Protein AF-L8HB24-F1 (afdb_monomer_lite)

Foldseek 3Di:
DDQDWDCQADDVPDPDGLWIKDKAKAFPNDGFDKDADPPPVFDKDWDFQQPAKFWAQQLAQVGDIDIGGSQVCQQQVLVRHVHSVVPPDPDRGNDDPVAHTIAIETEMETDDDADPPGKTWMFMKMATPQAAAPGFFKWKWKGFPVGIDIDTRHHGTDTDADRRNNDGHTDIHDDQLNVCVVVVHDSDDDDDPVRVRRFKMKMWMWGDDPDDHIHIYIYIYGD

Radius of gyration: 17.72 Å; chains: 1; bounding box: 49×45×48 Å

Secondary structure (DSSP, 8-state):
-----EESSPPTT-S--SSEEEEEEEETTEEPPPB-PPTT---EEEEEGGG-EEEE-TTSTTPPPEEEEHHHHHHTGGGGSSSGGGS-SS------TTT-SEEEEEEEE----PPTTS-EEEEEEEEETT-BTTB--EEEEEEETTEEEEEEE-SSEEEE-EEETTEEE-EEE--HHHHHHHTTS-SSSPPPHHHHHTS-EEEEEEE--SSS---EEEEEEE-

Structure (mmCIF, N/CA/C/O backbone):
data_AF-L8HB24-F1
#
_entry.id   AF-L8HB24-F1
#
loop_
_atom_site.group_PDB
_atom_site.id
_atom_site.type_symbol
_atom_site.label_atom_id
_atom_site.label_alt_id
_atom_site.label_comp_id
_atom_site.label_asym_id
_atom_site.label_entity_id
_atom_site.label_seq_id
_atom_site.pdbx_PDB_ins_code
_atom_site.Cartn_x
_atom_site.Cartn_y
_atom_site.Cartn_z
_atom_site.occupancy
_atom_site.B_iso_or_equiv
_atom_site.auth_seq_id
_atom_site.auth_comp_id
_atom_site.auth_asym_id
_atom_site.auth_atom_id
_atom_site.pdbx_PDB_model_num
ATOM 1 N N . MET A 1 1 ? 8.273 -22.374 13.820 1.00 41.59 1 MET A N 1
ATOM 2 C CA . MET A 1 1 ? 7.866 -21.065 13.275 1.00 41.59 1 MET A CA 1
ATOM 3 C C . MET A 1 1 ? 7.842 -21.235 11.766 1.00 41.59 1 MET A C 1
ATOM 5 O O . MET A 1 1 ? 8.871 -21.605 11.215 1.00 41.59 1 MET A O 1
ATOM 9 N N . SER A 1 2 ? 6.676 -21.149 11.130 1.00 57.81 2 SER A N 1
ATOM 10 C CA . SER A 1 2 ? 6.562 -21.234 9.670 1.00 57.81 2 SER A CA 1
ATOM 11 C C . SER A 1 2 ? 6.865 -19.862 9.079 1.00 57.81 2 SER A C 1
ATOM 13 O O . SER A 1 2 ? 6.258 -18.879 9.493 1.00 57.81 2 SER A O 1
ATOM 15 N N . VAL A 1 3 ? 7.817 -19.798 8.154 1.00 60.31 3 VAL A N 1
ATOM 16 C CA . VAL A 1 3 ? 8.087 -18.596 7.356 1.00 60.31 3 VAL A CA 1
ATOM 17 C C . VAL A 1 3 ? 6.968 -18.460 6.325 1.00 60.31 3 VAL A C 1
ATOM 19 O O . VAL A 1 3 ? 6.602 -19.459 5.705 1.00 60.31 3 VAL A O 1
ATOM 22 N N . SER A 1 4 ? 6.410 -17.263 6.159 1.00 69.88 4 SER A N 1
ATOM 23 C CA . SER A 1 4 ? 5.367 -16.969 5.170 1.00 69.88 4 SER A CA 1
ATOM 24 C C . SER A 1 4 ? 5.852 -15.881 4.227 1.00 69.88 4 SER A C 1
ATOM 26 O O . SER A 1 4 ? 6.115 -14.774 4.694 1.00 69.88 4 SER A O 1
ATOM 28 N N . TRP A 1 5 ? 5.916 -16.184 2.935 1.00 71.81 5 TRP A N 1
ATOM 29 C CA . TRP A 1 5 ? 6.454 -15.276 1.924 1.00 71.81 5 TRP A CA 1
ATOM 30 C C . TRP A 1 5 ? 5.452 -14.979 0.805 1.00 71.81 5 TRP A C 1
ATOM 32 O O . TRP A 1 5 ? 4.605 -15.794 0.452 1.00 71.81 5 TRP A O 1
ATOM 42 N N . GLU A 1 6 ? 5.572 -13.806 0.212 1.00 72.81 6 GLU A N 1
ATOM 43 C CA . GLU A 1 6 ? 4.913 -13.432 -1.031 1.00 72.81 6 GLU A CA 1
ATOM 44 C C . GLU A 1 6 ? 5.843 -13.761 -2.180 1.00 72.81 6 GLU A C 1
ATOM 46 O O . GLU A 1 6 ? 6.911 -13.158 -2.305 1.00 72.81 6 GLU A O 1
ATOM 51 N N . ASP A 1 7 ? 5.449 -14.728 -3.001 1.00 71.56 7 ASP A N 1
ATOM 52 C CA . ASP A 1 7 ? 6.184 -15.111 -4.197 1.00 71.56 7 ASP A CA 1
ATOM 53 C C . ASP A 1 7 ? 5.689 -14.313 -5.407 1.00 71.56 7 ASP A C 1
ATOM 55 O O . ASP A 1 7 ? 4.766 -14.719 -6.108 1.00 71.56 7 ASP A O 1
ATOM 59 N N . ASN A 1 8 ? 6.361 -13.194 -5.674 1.00 67.25 8 ASN A N 1
ATOM 60 C CA . ASN A 1 8 ? 6.035 -12.302 -6.787 1.00 67.25 8 ASN A CA 1
ATOM 61 C C . ASN A 1 8 ? 7.107 -12.327 -7.883 1.00 67.25 8 ASN A C 1
ATOM 63 O O . ASN A 1 8 ? 7.217 -11.400 -8.687 1.00 67.25 8 ASN A O 1
ATOM 67 N N . GLY A 1 9 ? 7.955 -13.360 -7.902 1.00 65.06 9 GLY A N 1
ATOM 68 C CA . GLY A 1 9 ? 9.055 -13.427 -8.861 1.00 65.06 9 GLY A CA 1
ATOM 69 C C . GLY A 1 9 ? 10.071 -14.538 -8.626 1.00 65.06 9 GLY A C 1
ATOM 70 O O . GLY A 1 9 ? 11.242 -14.339 -8.931 1.00 65.06 9 GLY A O 1
ATOM 71 N N . ARG A 1 10 ? 9.692 -15.683 -8.056 1.00 71.62 10 ARG A N 1
ATOM 72 C CA . ARG A 1 10 ? 10.593 -16.828 -7.848 1.00 71.62 10 ARG A CA 1
ATOM 73 C C . ARG A 1 10 ? 11.092 -17.427 -9.159 1.00 71.62 10 ARG A C 1
ATOM 75 O O . ARG A 1 10 ? 10.380 -17.517 -10.160 1.00 71.62 10 ARG A O 1
ATOM 82 N N . PHE A 1 11 ? 12.334 -17.906 -9.143 1.00 67.62 11 PHE A N 1
ATOM 83 C CA . PHE A 1 11 ? 12.856 -18.722 -10.234 1.00 67.62 11 PHE A CA 1
ATOM 84 C C . PHE A 1 11 ? 12.106 -20.057 -10.292 1.00 67.62 11 PHE A C 1
ATOM 86 O O . PHE A 1 11 ? 11.836 -20.674 -9.261 1.00 67.62 11 PHE A O 1
ATOM 93 N N . LYS A 1 12 ? 11.798 -20.541 -11.499 1.00 64.19 12 LYS A N 1
ATOM 94 C CA . LYS A 1 12 ? 11.047 -21.789 -11.703 1.00 64.19 12 LYS A CA 1
ATOM 95 C C . LYS A 1 12 ? 11.647 -22.951 -10.892 1.00 64.19 12 LYS A C 1
ATOM 97 O O . LYS A 1 12 ? 12.790 -23.333 -11.117 1.00 64.19 12 LYS A O 1
ATOM 102 N N . GLY A 1 13 ? 10.861 -23.515 -9.968 1.00 63.09 13 GLY A N 1
ATOM 103 C CA . GLY A 1 13 ? 11.263 -24.644 -9.115 1.00 63.09 13 GLY A CA 1
ATOM 104 C C . GLY A 1 13 ? 12.208 -24.304 -7.952 1.00 63.09 13 GLY A C 1
ATOM 105 O O . GLY A 1 13 ? 12.652 -25.212 -7.259 1.00 63.09 13 GLY A O 1
ATOM 106 N N . SER A 1 14 ? 12.523 -23.026 -7.728 1.00 60.19 14 SER A N 1
ATOM 107 C CA . SER A 1 14 ? 13.361 -22.551 -6.615 1.00 60.19 14 SER A CA 1
ATOM 108 C C . SER A 1 14 ? 12.507 -22.074 -5.442 1.00 60.19 14 SER A C 1
ATOM 110 O O . SER A 1 14 ? 11.300 -22.008 -5.579 1.00 60.19 14 SER A O 1
ATOM 112 N N . CYS A 1 15 ? 13.102 -21.713 -4.307 1.00 58.50 15 CYS A N 1
ATOM 113 C CA . CYS A 1 15 ? 12.505 -20.873 -3.258 1.00 58.50 15 CYS A CA 1
ATOM 114 C C . CYS A 1 15 ? 13.040 -19.428 -3.270 1.00 58.50 15 CYS A C 1
ATOM 116 O O . CYS A 1 15 ? 12.724 -18.636 -2.391 1.00 58.50 15 CYS A O 1
ATOM 118 N N . TRP A 1 16 ? 13.868 -19.093 -4.262 1.00 59.47 16 TRP A N 1
ATOM 119 C CA . TRP A 1 16 ? 14.548 -17.808 -4.392 1.00 59.47 16 TRP A CA 1
ATOM 120 C C . TRP A 1 16 ? 14.049 -17.034 -5.609 1.00 59.47 16 TRP A C 1
ATOM 122 O O . TRP A 1 16 ? 13.713 -17.634 -6.633 1.00 59.47 16 TRP A O 1
ATOM 132 N N . GLY A 1 17 ? 14.068 -15.704 -5.523 1.00 63.62 17 GLY A N 1
ATOM 133 C CA . GLY A 1 17 ? 13.712 -14.815 -6.624 1.00 63.62 17 GLY A CA 1
ATOM 134 C C . GLY A 1 17 ? 13.919 -13.331 -6.312 1.00 63.62 17 GLY A C 1
ATOM 135 O O . GLY A 1 17 ? 14.160 -12.978 -5.154 1.00 63.62 17 GLY A O 1
ATOM 136 N N . PRO A 1 18 ? 13.844 -12.464 -7.339 1.00 65.50 18 PRO A N 1
ATOM 137 C CA . PRO A 1 18 ? 13.929 -11.006 -7.223 1.00 65.50 18 PRO A CA 1
ATOM 138 C C . PRO A 1 18 ? 12.880 -10.339 -6.322 1.00 65.50 18 PRO A C 1
ATOM 140 O O . PRO A 1 18 ? 13.178 -9.324 -5.695 1.00 65.50 18 PRO A O 1
ATOM 143 N N . CYS A 1 19 ? 11.657 -10.870 -6.264 1.00 74.69 19 CYS A N 1
ATOM 144 C CA . CYS A 1 19 ? 10.544 -10.248 -5.546 1.00 74.69 19 CYS A CA 1
ATOM 145 C C . CYS A 1 19 ? 9.896 -11.252 -4.591 1.00 74.69 19 CYS A C 1
ATOM 147 O O . CYS A 1 19 ? 8.810 -11.760 -4.849 1.00 74.69 19 CYS A O 1
ATOM 149 N N . ILE A 1 20 ? 10.612 -11.567 -3.510 1.00 79.56 20 ILE A N 1
ATOM 150 C CA . ILE A 1 20 ? 10.094 -12.382 -2.410 1.00 79.56 20 ILE A CA 1
ATOM 151 C C . ILE A 1 20 ? 10.060 -11.522 -1.153 1.00 79.56 20 ILE A C 1
ATOM 153 O O . ILE A 1 20 ? 11.092 -10.947 -0.790 1.00 79.56 20 ILE A O 1
ATOM 157 N N . SER A 1 21 ? 8.894 -11.412 -0.514 1.00 82.19 21 SER A N 1
ATOM 158 C CA . SER A 1 21 ? 8.726 -10.580 0.683 1.00 82.19 21 SER A CA 1
ATOM 159 C C . SER A 1 21 ? 7.830 -11.221 1.738 1.00 82.19 21 SER A C 1
ATOM 161 O O . SER A 1 21 ? 6.756 -11.682 1.396 1.00 82.19 21 SER A O 1
ATOM 163 N N . ASP A 1 22 ? 8.185 -11.165 3.016 1.00 86.19 22 ASP A N 1
ATOM 164 C CA . ASP A 1 22 ? 7.247 -11.439 4.108 1.00 86.19 22 ASP A CA 1
ATOM 165 C C . ASP A 1 22 ? 6.470 -10.155 4.430 1.00 86.19 22 ASP A C 1
ATOM 167 O O . ASP A 1 22 ? 7.039 -9.060 4.421 1.00 86.19 22 ASP A O 1
ATOM 171 N N . MET A 1 23 ? 5.178 -10.265 4.738 1.00 86.75 23 MET A N 1
ATOM 172 C CA . MET A 1 23 ? 4.353 -9.124 5.136 1.00 86.75 23 MET A CA 1
ATOM 173 C C . MET A 1 23 ? 3.450 -9.483 6.311 1.00 86.75 23 MET A C 1
ATOM 175 O O . MET A 1 23 ? 2.897 -10.574 6.371 1.00 86.75 23 MET A O 1
ATOM 179 N N . THR A 1 24 ? 3.295 -8.560 7.258 1.00 87.69 24 THR A N 1
ATOM 180 C CA . THR A 1 24 ? 2.336 -8.690 8.362 1.00 87.69 24 THR A CA 1
ATOM 181 C C . THR A 1 24 ? 2.010 -7.325 8.971 1.00 87.69 24 THR A C 1
ATOM 183 O O . THR A 1 24 ? 2.651 -6.324 8.654 1.00 87.69 24 THR A O 1
ATOM 186 N N . LEU A 1 25 ? 1.027 -7.255 9.866 1.00 89.19 25 LEU A N 1
ATOM 187 C CA . LEU A 1 25 ? 0.836 -6.088 10.719 1.00 89.19 25 LEU A CA 1
ATOM 188 C C . LEU A 1 25 ? 1.821 -6.109 11.893 1.00 89.19 25 LEU A C 1
ATOM 190 O O . LEU A 1 25 ? 2.145 -7.153 12.455 1.00 89.19 25 LEU A O 1
ATOM 194 N N . ASN A 1 26 ? 2.279 -4.927 12.287 1.00 90.12 26 ASN A N 1
ATOM 195 C CA . ASN A 1 26 ? 3.131 -4.704 13.443 1.00 90.12 26 ASN A CA 1
ATOM 196 C C . ASN A 1 26 ? 2.437 -3.762 14.428 1.00 90.12 26 ASN A C 1
ATOM 198 O O . ASN A 1 26 ? 2.044 -2.654 14.056 1.00 90.12 26 ASN A O 1
ATOM 202 N N . VAL A 1 27 ? 2.328 -4.195 15.682 1.00 89.19 27 VAL A N 1
ATOM 203 C CA . VAL A 1 27 ? 1.776 -3.421 16.801 1.00 89.19 27 VAL A CA 1
ATOM 204 C C . VAL A 1 27 ? 2.811 -3.417 17.915 1.00 89.19 27 VAL A C 1
ATOM 206 O O . VAL A 1 27 ? 3.228 -4.483 18.356 1.00 89.19 27 VAL A O 1
ATOM 209 N N . LEU A 1 28 ? 3.237 -2.233 18.369 1.00 86.44 28 LEU A N 1
ATOM 210 C CA . LEU A 1 28 ? 4.237 -2.089 19.442 1.00 86.44 28 LEU A CA 1
ATOM 211 C C . LEU A 1 28 ? 5.503 -2.945 19.215 1.00 86.44 28 LEU A C 1
ATOM 213 O O . LEU A 1 28 ? 5.977 -3.605 20.128 1.00 86.44 28 LEU A O 1
ATOM 217 N N . ASP A 1 29 ? 6.011 -2.977 17.978 1.00 86.00 29 ASP A N 1
ATOM 218 C CA . ASP A 1 29 ? 7.175 -3.783 17.561 1.00 86.00 29 ASP A CA 1
ATOM 219 C C . ASP A 1 29 ? 6.953 -5.305 17.524 1.00 86.00 29 ASP A C 1
ATOM 221 O O . ASP A 1 29 ? 7.857 -6.049 17.149 1.00 86.00 29 ASP A O 1
ATOM 225 N N . HIS A 1 30 ? 5.729 -5.778 17.758 1.00 89.38 30 HIS A N 1
ATOM 226 C CA . HIS A 1 30 ? 5.358 -7.181 17.609 1.00 89.38 30 HIS A CA 1
ATOM 227 C C . HIS A 1 30 ? 4.667 -7.441 16.269 1.00 89.38 30 HIS A C 1
ATOM 229 O O . HIS A 1 30 ? 3.660 -6.813 15.940 1.00 89.38 30 HIS A O 1
ATOM 235 N N . ALA A 1 31 ? 5.206 -8.390 15.503 1.00 89.62 31 ALA A N 1
ATOM 236 C CA . ALA A 1 31 ? 4.559 -8.935 14.315 1.00 89.62 31 ALA A CA 1
ATOM 237 C C . ALA A 1 31 ? 3.324 -9.755 14.710 1.00 89.62 31 ALA A C 1
ATOM 239 O O . ALA A 1 31 ? 3.392 -10.607 15.599 1.00 89.62 31 ALA A O 1
ATOM 240 N N . LEU A 1 32 ? 2.205 -9.498 14.044 1.00 88.56 32 LEU A N 1
ATOM 241 C CA . LEU A 1 32 ? 0.969 -10.235 14.248 1.00 88.56 32 LEU A CA 1
ATOM 242 C C . LEU A 1 32 ? 0.929 -11.501 13.369 1.00 88.56 32 LEU A C 1
ATOM 244 O O . LEU A 1 32 ? 1.613 -11.576 12.343 1.00 88.56 32 LEU A O 1
ATOM 248 N N . PRO A 1 33 ? 0.167 -12.531 13.770 1.00 87.50 33 PRO A N 1
ATOM 249 C CA . PRO A 1 33 ? -0.008 -13.721 12.953 1.00 87.50 33 PRO A CA 1
ATOM 250 C C . PRO A 1 33 ? -0.867 -13.412 11.724 1.00 87.50 33 PRO A C 1
ATOM 252 O O . PRO A 1 33 ? -1.906 -12.760 11.822 1.00 87.50 33 PRO A O 1
ATOM 255 N N . LEU A 1 34 ? -0.440 -13.939 10.582 1.00 84.38 34 LEU A N 1
ATOM 256 C CA . LEU A 1 34 ? -1.123 -13.797 9.306 1.00 84.38 34 LEU A CA 1
ATOM 257 C C . LEU A 1 34 ? -1.996 -15.028 9.029 1.00 84.38 34 LEU A C 1
ATOM 259 O O . LEU A 1 34 ? -1.539 -16.166 9.153 1.00 84.38 34 LEU A O 1
ATOM 263 N N . VAL A 1 35 ? -3.241 -14.798 8.627 1.00 84.00 35 VAL A N 1
ATOM 264 C CA . VAL A 1 35 ? -4.161 -15.823 8.133 1.00 84.00 35 VAL A CA 1
ATOM 265 C C . VAL A 1 35 ? -4.110 -15.806 6.609 1.00 84.00 35 VAL A C 1
ATOM 267 O O . VAL A 1 35 ? -4.481 -14.818 5.975 1.00 84.00 35 VAL A O 1
ATOM 270 N N . ARG A 1 36 ? -3.612 -16.901 6.033 1.00 82.12 36 ARG A N 1
ATOM 271 C CA . ARG A 1 36 ? -3.424 -17.091 4.589 1.00 82.12 36 ARG A CA 1
ATOM 272 C C . ARG A 1 36 ? -3.355 -18.574 4.232 1.00 82.12 36 ARG A C 1
ATOM 274 O O . ARG A 1 36 ? -3.24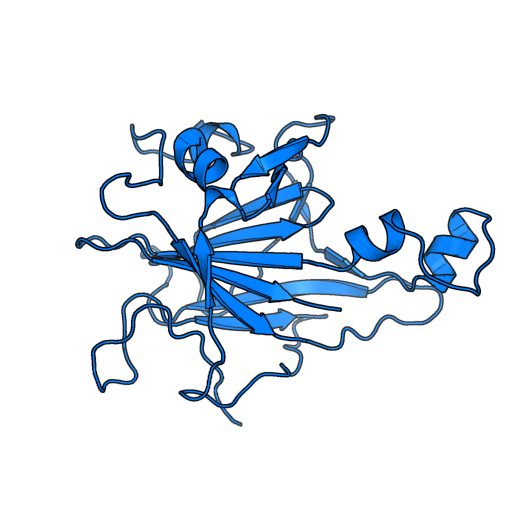8 -19.427 5.115 1.00 82.12 36 ARG A O 1
ATOM 281 N N . HIS A 1 37 ? -3.359 -18.859 2.934 1.00 82.31 37 HIS A N 1
ATOM 282 C CA . HIS A 1 37 ? -3.015 -20.180 2.419 1.00 82.31 37 HIS A CA 1
ATOM 283 C C . HIS A 1 37 ? -1.541 -20.532 2.700 1.00 82.31 37 HIS A C 1
ATOM 285 O O . HIS A 1 37 ? -0.709 -19.626 2.836 1.00 82.31 37 HIS A O 1
ATOM 291 N N . PRO A 1 38 ? -1.199 -21.832 2.809 1.00 83.31 38 PRO A N 1
ATOM 292 C CA . PRO A 1 38 ? 0.189 -22.271 2.893 1.00 83.31 38 PRO A CA 1
ATOM 293 C C . PRO A 1 38 ? 1.016 -21.792 1.695 1.00 83.31 38 PRO A C 1
ATOM 295 O O . PRO A 1 38 ? 0.507 -21.668 0.583 1.00 83.31 38 PRO A O 1
ATOM 298 N N . ASN A 1 39 ? 2.319 -21.589 1.910 1.00 77.69 39 ASN A N 1
ATOM 299 C CA . ASN A 1 39 ? 3.253 -21.282 0.825 1.00 77.69 39 ASN A CA 1
ATOM 300 C C . ASN A 1 39 ? 3.114 -22.309 -0.313 1.00 77.69 39 ASN A C 1
ATOM 302 O O . ASN A 1 39 ? 3.043 -23.509 -0.044 1.00 77.69 39 ASN A O 1
ATOM 306 N N . PHE A 1 40 ? 3.169 -21.839 -1.564 1.00 77.75 40 PHE A N 1
ATOM 307 C CA . PHE A 1 40 ? 2.967 -22.629 -2.795 1.00 77.75 40 PHE A CA 1
ATOM 308 C C . PHE A 1 40 ? 1.521 -23.057 -3.082 1.00 77.75 40 PHE A C 1
ATOM 310 O O . PHE A 1 40 ? 1.268 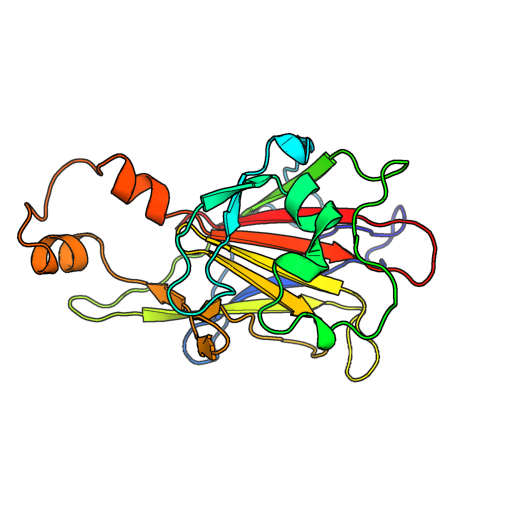-23.620 -4.147 1.00 77.75 40 PHE A O 1
ATOM 317 N N . GLU A 1 41 ? 0.584 -22.760 -2.185 1.00 82.44 41 GLU A N 1
ATOM 318 C CA . GLU A 1 41 ? -0.855 -22.993 -2.358 1.00 82.44 41 GLU A CA 1
ATOM 319 C C . GLU A 1 41 ? -1.636 -21.670 -2.378 1.00 82.44 41 GLU A C 1
ATOM 321 O O . GLU A 1 41 ? -2.850 -21.643 -2.176 1.00 82.44 41 GLU A O 1
ATOM 326 N N . ASP A 1 42 ? -0.930 -20.560 -2.604 1.00 74.50 42 ASP A N 1
ATOM 327 C CA . ASP A 1 42 ? -1.500 -19.222 -2.616 1.00 74.50 42 ASP A CA 1
ATOM 328 C C . ASP A 1 42 ? -2.554 -19.087 -3.717 1.00 74.50 42 ASP A C 1
ATOM 330 O O . ASP A 1 42 ? -2.286 -19.271 -4.909 1.00 74.50 42 ASP A O 1
ATOM 334 N N . LEU A 1 43 ? -3.773 -18.735 -3.305 1.00 81.94 43 LEU A N 1
ATOM 335 C CA . LEU A 1 43 ? -4.825 -18.357 -4.233 1.00 81.94 43 LEU A CA 1
ATOM 336 C C . LEU A 1 43 ? -4.536 -16.947 -4.729 1.00 81.94 43 LEU A C 1
ATOM 338 O O . LEU A 1 43 ? -4.632 -15.974 -3.979 1.00 81.94 43 LEU A O 1
ATOM 342 N N . THR A 1 44 ? -4.174 -16.866 -6.003 1.00 82.88 44 THR A N 1
ATOM 343 C CA . THR A 1 44 ? -3.895 -15.608 -6.680 1.00 82.88 44 THR A CA 1
ATOM 344 C C . THR A 1 44 ? -4.857 -15.384 -7.831 1.00 82.88 44 THR A C 1
ATOM 346 O O . THR A 1 44 ? -5.442 -16.324 -8.375 1.00 82.88 44 THR A O 1
ATOM 349 N N . TRP A 1 45 ? -5.036 -14.122 -8.200 1.00 84.88 45 TRP A N 1
ATOM 350 C CA . TRP A 1 45 ? -5.773 -13.754 -9.398 1.00 84.88 45 TRP A CA 1
ATOM 351 C C . TRP A 1 45 ? -5.140 -12.535 -10.066 1.00 84.88 45 TRP A C 1
ATOM 353 O O . TRP A 1 45 ? -4.639 -11.629 -9.400 1.00 84.88 45 TRP A O 1
ATOM 363 N N . ASP A 1 46 ? -5.168 -12.515 -11.395 1.00 87.88 46 ASP A N 1
ATOM 364 C CA . ASP A 1 46 ? -4.696 -11.387 -12.189 1.00 87.88 46 ASP A CA 1
ATOM 365 C C . ASP A 1 46 ? -5.796 -10.325 -12.296 1.00 87.88 46 ASP A C 1
ATOM 367 O O . ASP A 1 46 ? -6.909 -10.598 -12.758 1.00 87.88 46 ASP A O 1
ATOM 371 N N . VAL A 1 47 ? -5.488 -9.089 -11.905 1.00 88.19 47 VAL A N 1
ATOM 372 C CA . VAL A 1 47 ? -6.412 -7.955 -12.030 1.00 88.19 47 VAL A CA 1
ATOM 373 C C . VAL A 1 47 ? -5.842 -6.931 -12.998 1.00 88.19 47 VAL A C 1
ATOM 375 O O . VAL A 1 47 ? -4.729 -6.457 -12.773 1.00 88.19 47 VAL A O 1
ATOM 378 N N . PRO A 1 48 ? -6.588 -6.536 -14.049 1.00 93.50 48 PRO A N 1
ATOM 379 C CA . PRO A 1 48 ? -6.182 -5.430 -14.908 1.00 93.50 48 PRO A CA 1
ATOM 380 C C . PRO A 1 48 ? -5.896 -4.181 -14.070 1.00 93.50 48 PRO A C 1
ATOM 382 O O . PRO A 1 48 ? -6.723 -3.799 -13.238 1.00 93.50 48 PRO A O 1
ATOM 385 N N . MET A 1 49 ? -4.752 -3.530 -14.284 1.00 92.06 49 MET A N 1
ATOM 386 C CA . MET A 1 49 ? -4.328 -2.390 -13.457 1.00 92.06 49 MET A CA 1
ATOM 387 C C . MET A 1 49 ? -5.307 -1.208 -13.525 1.00 92.06 49 MET A C 1
ATOM 389 O O . MET A 1 49 ? -5.416 -0.438 -12.571 1.00 92.06 49 MET A O 1
ATOM 393 N N . GLU A 1 50 ? -6.068 -1.085 -14.616 1.00 95.44 50 GLU A N 1
ATOM 394 C CA . GLU A 1 50 ? -7.149 -0.106 -14.781 1.00 95.44 50 GLU A CA 1
ATOM 395 C C . GLU A 1 50 ? -8.342 -0.345 -13.842 1.00 95.44 50 GLU A C 1
ATOM 397 O O . GLU A 1 50 ? -9.169 0.545 -13.655 1.00 95.44 50 GLU A O 1
ATOM 402 N N . LYS A 1 51 ? -8.465 -1.542 -13.259 1.00 94.06 51 LYS A N 1
ATOM 403 C CA . LYS A 1 51 ? -9.565 -1.914 -12.355 1.00 94.06 51 LYS A CA 1
ATOM 404 C C . LYS A 1 51 ? -9.195 -1.827 -10.878 1.00 94.06 51 LYS A C 1
ATOM 406 O O . LYS A 1 51 ? -10.051 -2.097 -10.042 1.00 94.06 51 LYS A O 1
ATOM 411 N N . ILE A 1 52 ? -7.954 -1.469 -10.554 1.00 91.94 52 ILE A N 1
ATOM 412 C CA . ILE A 1 52 ? -7.472 -1.372 -9.175 1.00 91.94 52 ILE A CA 1
ATOM 413 C C . ILE A 1 52 ? -7.543 0.100 -8.749 1.00 91.94 52 ILE A C 1
ATOM 415 O O . ILE A 1 52 ? -6.730 0.894 -9.227 1.00 91.94 52 ILE A O 1
ATOM 419 N N . PRO A 1 53 ? -8.509 0.494 -7.900 1.00 92.75 53 PRO A N 1
ATOM 420 C CA . PRO A 1 53 ? -8.657 1.877 -7.473 1.00 92.75 53 PRO A CA 1
ATOM 421 C C . PRO A 1 53 ? -7.648 2.231 -6.376 1.00 92.75 53 PRO A C 1
ATOM 423 O O . PRO A 1 53 ? -7.466 1.482 -5.418 1.00 92.75 53 PRO A O 1
ATOM 426 N N . LEU A 1 54 ? -7.049 3.414 -6.478 1.00 93.94 54 LEU A N 1
ATOM 427 C CA . LEU A 1 54 ? -6.185 4.010 -5.463 1.00 93.94 54 LEU A CA 1
ATOM 428 C C . LEU A 1 54 ? -6.713 5.397 -5.099 1.00 93.94 54 LEU A C 1
ATOM 430 O O . LEU A 1 54 ? -7.039 6.193 -5.979 1.00 93.94 54 LEU A O 1
ATOM 434 N N . VAL A 1 55 ? -6.785 5.699 -3.802 1.00 93.94 55 VAL A N 1
ATOM 435 C CA . VAL A 1 55 ? -7.132 7.042 -3.320 1.00 93.94 55 VAL A CA 1
ATOM 436 C C . VAL A 1 55 ? -5.858 7.872 -3.214 1.00 93.94 55 VAL A C 1
ATOM 438 O O . VAL A 1 55 ? -4.894 7.452 -2.575 1.00 93.94 55 VAL A O 1
ATOM 441 N N . VAL A 1 56 ? -5.853 9.044 -3.835 1.00 96.06 56 VAL A N 1
ATOM 442 C CA . VAL A 1 56 ? -4.728 9.991 -3.890 1.00 96.06 56 VAL A CA 1
ATOM 443 C C . VAL A 1 56 ? -5.200 11.388 -3.476 1.00 96.06 56 VAL A C 1
ATOM 445 O O . VAL A 1 56 ? -6.373 11.573 -3.153 1.00 96.06 56 VAL A O 1
ATOM 448 N N . GLY A 1 57 ? -4.296 12.368 -3.451 1.00 95.75 57 GLY A N 1
ATOM 449 C CA . GLY A 1 57 ? -4.534 13.732 -2.969 1.00 95.75 57 GLY A CA 1
ATOM 450 C C . GLY A 1 57 ? -3.930 13.982 -1.584 1.00 95.75 57 GLY A C 1
ATOM 451 O O . GLY A 1 57 ? -3.731 15.132 -1.190 1.00 95.75 57 GLY A O 1
ATOM 452 N N . ASN A 1 58 ? -3.575 12.917 -0.853 1.00 95.25 58 ASN A N 1
ATOM 453 C CA . ASN A 1 58 ? -2.934 12.992 0.462 1.00 95.25 58 ASN A CA 1
ATOM 454 C C . ASN A 1 58 ? -1.454 13.416 0.398 1.00 95.25 58 ASN A C 1
ATOM 456 O O . ASN A 1 58 ? -0.855 13.708 1.434 1.00 95.25 58 ASN A O 1
ATOM 460 N N . GLU A 1 59 ? -0.857 13.473 -0.794 1.00 93.75 59 GLU A N 1
ATOM 461 C CA . GLU A 1 59 ? 0.481 14.015 -1.037 1.00 93.75 59 GLU A CA 1
ATOM 462 C C . GLU A 1 59 ? 0.555 15.545 -0.917 1.00 93.75 59 GLU A C 1
ATOM 464 O O . GLU A 1 59 ? 1.619 16.081 -0.588 1.00 93.75 59 GLU A O 1
ATOM 469 N N . ILE A 1 60 ? -0.577 16.237 -1.091 1.00 93.06 60 ILE A N 1
ATOM 470 C CA . ILE A 1 60 ? -0.710 17.689 -0.943 1.00 93.06 60 ILE A CA 1
ATOM 471 C C . ILE A 1 60 ? -1.336 18.005 0.419 1.00 93.06 60 ILE A C 1
ATOM 473 O O . ILE A 1 60 ? -2.337 17.418 0.832 1.00 93.06 60 ILE A O 1
ATOM 477 N N . LYS A 1 61 ? -0.774 18.979 1.140 1.00 92.19 61 LYS A N 1
ATOM 478 C CA . LYS A 1 61 ? -1.349 19.438 2.410 1.00 92.19 61 LYS A CA 1
ATOM 479 C C . LYS A 1 61 ? -2.706 20.100 2.175 1.00 92.19 61 LYS A C 1
ATOM 481 O O . LYS A 1 61 ? -2.783 21.119 1.498 1.00 92.19 61 LYS A O 1
ATOM 486 N N . GLY A 1 62 ? -3.758 19.527 2.761 1.00 90.50 62 GLY A N 1
ATOM 487 C CA . GLY A 1 62 ? -5.138 19.970 2.533 1.00 90.50 62 GLY A CA 1
ATOM 488 C C . GLY A 1 62 ? -5.682 19.616 1.144 1.00 90.50 62 GLY A C 1
ATOM 489 O O . GLY A 1 62 ? -6.682 20.197 0.729 1.00 90.50 62 GLY A O 1
ATOM 490 N N . GLY A 1 63 ? -5.026 18.699 0.423 1.00 91.12 63 GLY A N 1
ATOM 491 C CA . GLY A 1 63 ? -5.498 18.208 -0.866 1.00 91.12 63 GLY A CA 1
ATOM 492 C C . GLY A 1 63 ? -6.838 17.483 -0.743 1.00 91.12 63 GLY A C 1
ATOM 493 O O . GLY A 1 63 ? -7.105 16.790 0.240 1.00 91.12 63 GLY A O 1
ATOM 494 N N . GLN A 1 64 ? -7.693 17.654 -1.750 1.00 94.69 64 GLN A N 1
ATOM 495 C CA . GLN A 1 64 ? -8.932 16.894 -1.854 1.00 94.69 64 GLN A CA 1
ATOM 496 C C . GLN A 1 64 ? -8.611 15.460 -2.278 1.00 94.69 64 GLN A C 1
ATOM 498 O O . GLN A 1 64 ? -7.855 15.259 -3.226 1.00 94.69 64 GLN A O 1
ATOM 503 N N . LEU A 1 65 ? -9.205 14.476 -1.600 1.00 95.19 65 LEU A N 1
ATOM 504 C CA . LEU A 1 65 ? -9.051 13.075 -1.978 1.00 95.19 65 LEU A CA 1
ATOM 505 C C . LEU A 1 65 ? -9.876 12.748 -3.226 1.00 95.19 65 LEU A C 1
ATOM 507 O O . LEU A 1 65 ? -11.042 13.134 -3.330 1.00 95.19 65 LEU A O 1
ATOM 511 N N . TYR A 1 66 ? -9.274 12.006 -4.147 1.00 95.62 66 TYR A N 1
ATOM 512 C CA . TYR A 1 66 ? -9.925 11.480 -5.346 1.00 95.62 66 TYR A CA 1
ATOM 513 C C . TYR A 1 66 ? -9.343 10.112 -5.707 1.00 95.62 66 TYR A C 1
ATOM 515 O O . TYR A 1 66 ? -8.333 9.684 -5.149 1.00 95.62 66 TYR A O 1
ATOM 523 N N . THR A 1 67 ? -10.009 9.394 -6.608 1.00 95.94 67 THR A N 1
ATOM 524 C CA . THR A 1 67 ? -9.626 8.031 -6.993 1.00 95.94 67 THR A CA 1
ATOM 525 C C . THR A 1 67 ? -9.010 8.015 -8.384 1.00 95.94 67 THR A C 1
ATOM 527 O O . THR A 1 67 ? -9.573 8.588 -9.313 1.00 95.94 67 THR A O 1
ATOM 530 N N . VAL A 1 68 ? -7.888 7.312 -8.518 1.00 97.44 68 VAL A N 1
ATOM 531 C CA . VAL A 1 68 ? -7.219 6.993 -9.787 1.00 97.44 68 VAL A CA 1
ATOM 532 C C . VAL A 1 68 ? -7.020 5.482 -9.895 1.00 97.44 68 VAL A C 1
ATOM 534 O O . VAL A 1 68 ? -7.243 4.749 -8.932 1.00 97.44 68 VAL A O 1
ATOM 537 N N . THR A 1 69 ? -6.616 4.990 -11.062 1.00 96.50 69 THR A N 1
ATOM 538 C CA . THR A 1 69 ? -6.282 3.567 -11.240 1.00 96.50 69 THR A CA 1
ATOM 539 C C . THR A 1 69 ? -4.823 3.294 -10.869 1.00 96.50 69 THR A C 1
ATOM 541 O O . THR A 1 69 ? -3.998 4.209 -10.909 1.00 96.50 69 THR A O 1
ATOM 544 N N . LEU A 1 70 ? -4.462 2.040 -10.560 1.00 95.00 70 LEU A N 1
ATOM 545 C CA . LEU A 1 70 ? -3.056 1.659 -10.361 1.00 95.00 70 LEU A CA 1
ATOM 546 C C . LEU A 1 70 ? -2.210 1.995 -11.593 1.00 95.00 70 LEU A C 1
ATOM 548 O O . LEU A 1 70 ? -1.095 2.489 -11.452 1.00 95.00 70 LEU A O 1
ATOM 552 N N . LYS A 1 71 ? -2.752 1.789 -12.797 1.00 95.06 71 LYS A N 1
ATOM 553 C CA . LYS A 1 71 ? -2.074 2.177 -14.037 1.00 95.06 71 LYS A CA 1
ATOM 554 C C . LYS A 1 71 ? -1.760 3.670 -14.068 1.00 95.06 71 LYS A C 1
ATOM 556 O O . LYS A 1 71 ? -0.602 4.031 -14.235 1.00 95.06 71 LYS A O 1
ATOM 561 N N . GLU A 1 72 ? -2.762 4.524 -13.860 1.00 97.06 72 GLU A N 1
ATOM 562 C CA . GLU A 1 72 ? -2.577 5.981 -13.877 1.00 97.06 72 GLU A CA 1
ATOM 563 C C . GLU A 1 72 ? -1.588 6.437 -12.798 1.00 97.06 72 GLU A C 1
ATOM 565 O O . GLU A 1 72 ? -0.726 7.283 -13.055 1.00 97.06 72 GLU A O 1
ATOM 570 N N . TYR A 1 73 ? -1.669 5.820 -11.615 1.00 96.06 73 TYR A N 1
ATOM 571 C CA . TYR A 1 73 ? -0.736 6.054 -10.522 1.00 96.06 73 TYR A CA 1
ATOM 572 C C . TYR A 1 73 ? 0.708 5.741 -10.921 1.00 96.06 73 TYR A C 1
ATOM 574 O O . TYR A 1 73 ? 1.604 6.535 -10.649 1.00 96.06 73 TYR A O 1
ATOM 582 N N . LEU A 1 74 ? 0.950 4.611 -11.588 1.00 94.69 74 LEU A N 1
ATOM 583 C CA . LEU A 1 74 ? 2.285 4.215 -12.039 1.00 94.69 74 LEU A CA 1
ATOM 584 C C . LEU A 1 74 ? 2.767 5.045 -13.239 1.00 94.69 74 LEU A C 1
ATOM 586 O O . LEU A 1 74 ? 3.940 5.419 -13.279 1.00 94.69 74 LEU A O 1
ATOM 590 N N . GLU A 1 75 ? 1.887 5.372 -14.189 1.00 95.12 75 GLU A N 1
ATOM 591 C CA . GLU A 1 75 ? 2.187 6.224 -15.351 1.00 95.12 75 GLU A CA 1
ATOM 592 C C . GLU A 1 75 ? 2.617 7.634 -14.933 1.00 95.12 75 GLU A C 1
ATOM 594 O O . GLU A 1 75 ? 3.527 8.218 -15.527 1.00 95.12 75 GLU A O 1
ATOM 599 N N . ASN A 1 76 ? 2.004 8.157 -13.870 1.00 95.19 76 ASN A N 1
ATOM 600 C CA . ASN A 1 76 ? 2.220 9.516 -13.385 1.00 95.19 76 ASN A CA 1
ATOM 601 C C . ASN A 1 76 ? 2.829 9.554 -11.978 1.00 95.19 76 ASN A C 1
ATOM 603 O O . ASN A 1 76 ? 2.661 10.537 -11.257 1.00 95.19 76 ASN A O 1
ATOM 607 N N . PHE A 1 77 ? 3.570 8.512 -11.590 1.00 94.06 77 PHE A N 1
ATOM 608 C CA . PHE A 1 77 ? 4.036 8.284 -10.216 1.00 94.06 77 PHE A CA 1
ATOM 609 C C . PHE A 1 77 ? 4.669 9.510 -9.551 1.00 94.06 77 PHE A C 1
ATOM 611 O O . PHE A 1 77 ? 4.408 9.794 -8.383 1.00 94.06 77 PHE A O 1
ATOM 618 N N . ARG A 1 78 ? 5.462 10.289 -10.302 1.00 93.69 78 ARG A N 1
ATOM 619 C CA . ARG A 1 78 ? 6.107 11.505 -9.784 1.00 93.69 78 ARG A CA 1
ATOM 620 C C . ARG A 1 78 ? 5.108 12.543 -9.250 1.00 93.69 78 ARG A C 1
ATOM 622 O O . ARG A 1 78 ? 5.464 13.263 -8.319 1.00 93.69 78 ARG A O 1
ATOM 629 N N . LEU A 1 79 ? 3.909 12.639 -9.828 1.00 93.81 79 LEU A N 1
ATOM 630 C CA . LEU A 1 79 ? 2.874 13.589 -9.408 1.00 93.81 79 LEU A CA 1
ATOM 631 C C . LEU A 1 79 ? 2.307 13.252 -8.025 1.00 93.81 79 LEU A C 1
ATOM 633 O O . LEU A 1 79 ? 1.922 14.158 -7.297 1.00 93.81 79 LEU A O 1
ATOM 637 N N . TYR A 1 80 ? 2.313 11.972 -7.651 1.00 94.62 80 TYR A N 1
ATOM 638 C CA . TYR A 1 80 ? 1.748 11.489 -6.389 1.00 94.62 80 TYR A CA 1
ATOM 639 C C . TYR A 1 80 ? 2.775 11.407 -5.248 1.00 94.62 80 TYR A C 1
ATOM 641 O O . TYR A 1 80 ? 2.480 10.905 -4.162 1.00 94.62 80 TYR A O 1
ATOM 649 N N . LEU A 1 81 ? 4.001 11.891 -5.472 1.00 92.69 81 LEU A N 1
ATOM 650 C CA . LEU A 1 81 ? 5.005 12.030 -4.423 1.00 92.69 81 LEU A CA 1
ATOM 651 C C . LEU A 1 81 ? 4.805 13.351 -3.686 1.00 92.69 81 LEU A C 1
ATOM 653 O O . LEU A 1 81 ? 4.765 14.407 -4.310 1.00 92.69 81 LEU A O 1
ATOM 657 N N . HIS A 1 82 ? 4.831 13.316 -2.351 1.00 92.81 82 HIS A N 1
ATOM 658 C CA . HIS A 1 82 ? 4.832 14.546 -1.549 1.00 92.81 82 HIS A CA 1
ATOM 659 C C . HIS A 1 82 ? 5.991 15.488 -1.929 1.00 92.81 82 HIS A C 1
ATOM 661 O O . HIS A 1 82 ? 5.841 16.706 -1.959 1.00 92.81 82 HIS A O 1
ATOM 667 N N . ASN A 1 83 ? 7.153 14.912 -2.253 1.00 92.12 83 ASN A N 1
ATOM 668 C CA . ASN A 1 83 ? 8.287 15.636 -2.811 1.00 92.12 83 ASN A CA 1
ATOM 669 C C . ASN A 1 83 ? 8.685 15.017 -4.164 1.00 92.12 83 ASN A C 1
ATOM 671 O O . ASN A 1 83 ? 9.453 14.048 -4.178 1.00 92.12 83 ASN A O 1
ATOM 675 N N . PRO A 1 84 ? 8.240 15.575 -5.305 1.00 91.06 84 PRO A N 1
ATOM 676 C CA . PRO A 1 84 ? 8.577 15.063 -6.637 1.00 91.06 84 PRO A CA 1
ATOM 677 C C . PRO A 1 84 ? 10.083 15.008 -6.941 1.00 91.06 84 PRO A C 1
ATOM 679 O O . PRO A 1 84 ? 10.521 14.178 -7.743 1.00 91.06 84 PRO A O 1
ATOM 682 N N . GLN A 1 85 ? 10.881 15.868 -6.293 1.00 90.25 85 GLN A N 1
ATOM 683 C CA . GLN A 1 85 ? 12.342 15.927 -6.451 1.00 90.25 85 GLN A CA 1
ATOM 684 C C . GLN A 1 85 ? 13.072 14.825 -5.669 1.00 90.25 85 GLN A C 1
ATOM 686 O O . GLN A 1 85 ? 14.257 14.588 -5.895 1.00 90.25 85 GLN A O 1
ATOM 691 N N . SER A 1 86 ? 12.381 14.119 -4.764 1.00 88.44 86 SER A N 1
ATOM 692 C CA . SER A 1 86 ? 12.956 12.964 -4.059 1.00 88.44 86 SER A CA 1
ATOM 693 C C . SER A 1 86 ? 13.283 11.807 -5.011 1.00 88.44 86 SER A C 1
ATOM 695 O O . SER A 1 86 ? 14.243 11.066 -4.787 1.00 88.44 86 SER A O 1
ATOM 697 N N . TRP A 1 87 ? 12.551 11.691 -6.123 1.00 89.25 87 TRP A N 1
ATOM 698 C CA . TRP A 1 87 ? 12.895 10.779 -7.202 1.00 89.25 87 TRP A CA 1
ATOM 699 C C . TRP A 1 87 ? 13.951 11.420 -8.108 1.00 89.25 87 TRP A C 1
ATOM 701 O O . TRP A 1 87 ? 13.637 12.269 -8.937 1.00 89.25 87 TRP A O 1
ATOM 711 N N . LYS A 1 88 ? 15.210 10.990 -7.970 1.00 85.06 88 LYS A N 1
ATOM 712 C CA . LYS A 1 88 ? 16.368 11.588 -8.665 1.00 85.06 88 LYS A CA 1
ATOM 713 C C . LYS A 1 88 ? 16.439 11.331 -10.181 1.00 85.06 88 LYS A C 1
ATOM 715 O O . LYS A 1 88 ? 17.202 12.001 -10.867 1.00 85.06 88 LYS A O 1
ATOM 720 N N . GLY A 1 89 ? 15.723 10.335 -10.708 1.00 83.94 89 GLY A N 1
ATOM 721 C CA . GLY A 1 89 ? 15.790 9.970 -12.132 1.00 83.94 89 GLY A CA 1
ATOM 722 C C . GLY A 1 89 ? 15.069 10.972 -13.038 1.00 83.94 89 GLY A C 1
ATOM 723 O O . GLY A 1 89 ? 14.225 11.719 -12.575 1.00 83.94 89 GLY A O 1
ATOM 724 N N . SER A 1 90 ? 15.325 10.985 -14.345 1.00 82.50 90 SER A N 1
ATOM 725 C CA . SER A 1 90 ? 14.570 11.847 -15.279 1.00 82.50 90 SER A CA 1
ATOM 726 C C . SER A 1 90 ? 13.205 11.271 -15.675 1.00 82.50 90 SER A C 1
ATOM 728 O O . SER A 1 90 ? 12.341 12.006 -16.147 1.00 82.50 90 SER A O 1
ATOM 730 N N . LYS A 1 91 ? 12.982 9.970 -15.451 1.00 84.94 91 LYS A N 1
ATOM 731 C CA . LYS A 1 91 ? 11.711 9.292 -15.739 1.00 84.94 91 LYS A CA 1
ATOM 732 C C . LYS A 1 91 ? 10.572 9.853 -14.890 1.00 84.94 91 LYS A C 1
ATOM 734 O O . LYS A 1 91 ? 10.787 10.230 -13.743 1.00 84.94 91 LYS A O 1
ATOM 739 N N . THR A 1 92 ? 9.377 9.886 -15.467 1.00 84.38 92 THR A N 1
ATOM 740 C CA . THR A 1 92 ? 8.130 10.315 -14.809 1.00 84.38 92 THR A CA 1
ATOM 741 C C . THR A 1 92 ? 7.188 9.152 -14.502 1.00 84.38 92 THR A C 1
ATOM 743 O O . THR A 1 92 ? 6.326 9.298 -13.641 1.00 84.38 92 THR A O 1
ATOM 746 N N . SER A 1 93 ? 7.398 8.011 -15.167 1.00 89.62 93 SER A N 1
ATOM 747 C CA . SER A 1 93 ? 6.560 6.813 -15.115 1.00 89.62 93 SER A CA 1
ATOM 748 C C . SER A 1 93 ? 7.332 5.607 -14.570 1.00 89.62 93 SER A C 1
ATOM 750 O O . SER A 1 93 ? 8.505 5.405 -14.913 1.00 89.62 93 SER A O 1
ATOM 752 N N . LEU A 1 94 ? 6.656 4.815 -13.737 1.00 90.38 94 LEU A N 1
ATOM 753 C CA . LEU A 1 94 ? 7.030 3.448 -13.361 1.00 90.38 94 LEU A CA 1
ATOM 754 C C . LEU A 1 94 ? 6.308 2.388 -14.210 1.00 90.38 94 LEU A C 1
ATOM 756 O O . LEU A 1 94 ? 6.692 1.224 -14.164 1.00 90.38 94 LEU A O 1
ATOM 760 N N . TYR A 1 95 ? 5.297 2.786 -14.983 1.00 90.25 95 TYR A N 1
ATOM 761 C CA . TYR A 1 95 ? 4.528 1.907 -15.855 1.00 90.25 95 TYR A CA 1
ATOM 762 C C . TYR A 1 95 ? 5.265 1.631 -17.170 1.00 90.25 95 TYR A C 1
ATOM 764 O O . TYR A 1 95 ? 5.706 2.554 -17.868 1.00 90.25 95 TYR A O 1
ATOM 772 N N . ALA A 1 96 ? 5.364 0.355 -17.532 1.00 89.00 96 ALA A N 1
ATOM 773 C CA . ALA A 1 96 ? 5.934 -0.104 -18.792 1.00 89.00 96 ALA A CA 1
ATOM 774 C C . ALA A 1 96 ? 4.840 -0.682 -19.704 1.00 89.00 96 ALA A C 1
ATOM 776 O O . ALA A 1 96 ? 4.559 -1.871 -19.638 1.00 89.00 96 ALA A O 1
ATOM 777 N N . ALA A 1 97 ? 4.278 0.128 -20.608 1.00 87.19 97 ALA A N 1
ATOM 778 C CA . ALA A 1 97 ? 3.124 -0.241 -21.446 1.00 87.19 97 ALA A CA 1
ATOM 779 C C . ALA A 1 97 ? 3.259 -1.557 -22.241 1.00 87.19 97 ALA A C 1
ATOM 781 O O . ALA A 1 97 ? 2.265 -2.228 -22.489 1.00 87.19 97 ALA A O 1
ATOM 782 N N . GLU A 1 98 ? 4.479 -1.946 -22.614 1.00 87.12 98 GLU A N 1
ATOM 783 C CA . GLU A 1 98 ? 4.757 -3.192 -23.348 1.00 87.12 98 GLU A CA 1
ATOM 784 C C . GLU A 1 98 ? 4.717 -4.457 -22.467 1.00 87.12 98 GLU A C 1
ATOM 786 O O . GLU A 1 98 ? 4.863 -5.570 -22.969 1.00 87.12 98 GLU A O 1
ATOM 791 N N . ARG A 1 99 ? 4.638 -4.305 -21.139 1.00 82.56 99 ARG A N 1
ATOM 792 C CA . ARG A 1 99 ? 4.843 -5.395 -20.164 1.00 82.56 99 ARG A CA 1
ATOM 793 C C . ARG A 1 99 ? 3.822 -5.387 -19.035 1.00 82.56 99 ARG A C 1
ATOM 795 O O . ARG A 1 99 ? 3.404 -6.449 -18.585 1.00 82.56 99 ARG A O 1
ATOM 802 N N . ASP A 1 100 ? 3.425 -4.201 -18.604 1.00 87.38 100 ASP A N 1
ATOM 803 C CA . ASP A 1 100 ? 2.503 -3.990 -17.504 1.00 87.38 100 ASP A CA 1
ATOM 804 C C . ASP A 1 100 ? 1.073 -3.986 -18.049 1.00 87.38 100 ASP A C 1
ATOM 806 O O . ASP A 1 100 ? 0.742 -3.247 -18.973 1.00 87.38 100 ASP A O 1
ATOM 810 N N . SER A 1 101 ? 0.222 -4.842 -17.489 1.00 88.94 101 SER A N 1
ATOM 811 C CA . SER A 1 101 ? -1.205 -4.905 -17.843 1.00 88.94 101 SER A CA 1
ATOM 812 C C . SER A 1 101 ? -2.057 -5.357 -16.664 1.00 88.94 101 SER A C 1
ATOM 814 O O . SER A 1 101 ? -3.105 -4.778 -16.387 1.00 88.94 101 SER A O 1
ATOM 816 N N . HIS A 1 102 ? -1.580 -6.363 -15.935 1.00 89.50 102 HIS A N 1
ATOM 817 C CA . HIS A 1 102 ? -2.245 -6.929 -14.772 1.00 89.50 102 HIS A CA 1
ATOM 818 C C . HIS A 1 102 ? -1.329 -6.849 -13.555 1.00 89.50 102 HIS A C 1
ATOM 820 O O . HIS A 1 102 ? -0.105 -6.916 -13.684 1.00 89.50 102 HIS A O 1
ATOM 826 N N . ALA A 1 103 ? -1.933 -6.712 -12.381 1.00 86.44 103 ALA A N 1
ATOM 827 C CA . ALA A 1 103 ? -1.273 -6.989 -11.120 1.00 86.44 103 ALA A CA 1
ATOM 828 C C . ALA A 1 103 ? -1.713 -8.364 -10.618 1.00 86.44 103 ALA A C 1
ATOM 830 O O . ALA A 1 103 ? -2.900 -8.697 -10.683 1.00 86.44 103 ALA A O 1
ATOM 831 N N . LEU A 1 104 ? -0.762 -9.130 -10.093 1.00 84.69 104 LEU A N 1
ATOM 832 C CA . LEU A 1 104 ? -1.069 -10.359 -9.376 1.0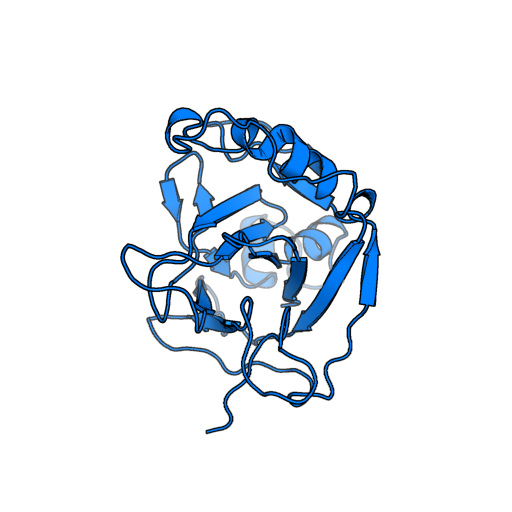0 84.69 104 LEU A CA 1
ATOM 833 C C . LEU A 1 104 ? -1.606 -9.978 -7.994 1.00 84.69 104 LEU A C 1
ATOM 835 O O . LEU A 1 104 ? -1.046 -9.109 -7.327 1.00 84.69 104 LEU A O 1
ATOM 839 N N . MET A 1 105 ? -2.705 -10.577 -7.560 1.00 82.56 105 MET A N 1
ATOM 840 C CA . MET A 1 105 ? -3.310 -10.255 -6.270 1.00 82.56 105 MET A CA 1
ATOM 841 C C . MET A 1 105 ? -3.495 -11.496 -5.417 1.00 82.56 105 MET A C 1
ATOM 843 O O . MET A 1 105 ? -3.805 -12.562 -5.941 1.00 82.56 105 MET A O 1
ATOM 847 N N . SER A 1 106 ? -3.316 -11.334 -4.108 1.00 82.31 106 SER A N 1
ATOM 848 C CA . SER A 1 106 ? -3.595 -12.341 -3.084 1.00 82.31 106 SER A CA 1
ATOM 849 C C . SER A 1 106 ? -4.344 -11.684 -1.917 1.00 82.31 106 SER A C 1
ATOM 851 O O . SER A 1 106 ? -4.169 -10.497 -1.620 1.00 82.31 106 SER A O 1
ATOM 853 N N . SER A 1 107 ? -5.230 -12.439 -1.269 1.00 80.31 107 SER A N 1
ATOM 854 C CA . SER A 1 107 ? -5.957 -11.985 -0.078 1.00 80.31 107 SER A CA 1
ATOM 855 C C . SER A 1 107 ? -5.275 -12.495 1.181 1.00 80.31 107 SER A C 1
ATOM 857 O O . SER A 1 107 ? -4.985 -13.692 1.283 1.00 80.31 107 SER A O 1
ATOM 859 N N . GLN A 1 108 ? -5.083 -11.613 2.157 1.00 80.38 108 GLN A N 1
ATOM 860 C CA . GLN A 1 108 ? -4.527 -11.969 3.456 1.00 80.38 108 GLN A CA 1
ATOM 861 C C . GLN A 1 108 ? -5.289 -11.257 4.563 1.00 80.38 108 GLN A C 1
ATOM 863 O O . GLN A 1 108 ? -5.863 -10.189 4.360 1.00 80.38 108 GLN A O 1
ATOM 868 N N . ALA A 1 109 ? -5.307 -11.859 5.746 1.00 81.38 109 ALA A N 1
ATOM 869 C CA . ALA A 1 109 ? -5.983 -11.267 6.888 1.00 81.38 109 ALA A CA 1
ATOM 870 C C . ALA A 1 109 ? -5.099 -11.312 8.127 1.00 81.38 109 ALA A C 1
ATOM 872 O O . ALA A 1 109 ? -4.345 -12.257 8.362 1.00 81.38 109 ALA A O 1
ATOM 873 N N . CYS A 1 110 ? -5.223 -10.280 8.950 1.00 83.31 110 CYS A N 1
ATOM 874 C CA . CYS A 1 110 ? -4.545 -10.191 10.226 1.00 83.31 110 CYS A CA 1
ATOM 875 C C . CYS A 1 110 ? -5.499 -9.572 11.243 1.00 83.31 110 CYS A C 1
ATOM 877 O O . CYS A 1 110 ? -6.040 -8.492 11.020 1.00 83.31 110 CYS A O 1
ATOM 879 N N . PHE A 1 111 ? -5.677 -10.224 12.389 1.00 83.56 111 PHE A N 1
ATOM 880 C CA . PHE A 1 111 ? -6.556 -9.707 13.432 1.00 83.56 111 PHE A CA 1
ATOM 881 C C . PHE A 1 111 ? -5.845 -8.624 14.237 1.00 83.56 111 PHE A C 1
ATOM 883 O O . PHE A 1 111 ? -4.945 -8.920 15.024 1.00 83.56 111 PHE A O 1
ATOM 890 N N . LEU A 1 112 ? -6.259 -7.369 14.055 1.00 85.94 112 LEU A N 1
ATOM 891 C CA . LEU A 1 112 ? -5.757 -6.239 14.830 1.00 85.94 112 LEU A CA 1
ATOM 892 C C . LEU A 1 112 ? -6.506 -6.139 16.174 1.00 85.94 112 LEU A C 1
ATOM 894 O O . LEU A 1 112 ? -7.699 -5.821 16.189 1.00 85.94 112 LEU A O 1
ATOM 898 N N . PRO A 1 113 ? -5.847 -6.362 17.326 1.00 85.75 113 PRO A N 1
ATOM 899 C CA . PRO A 1 113 ? -6.490 -6.180 18.619 1.00 85.75 113 PRO A CA 1
ATOM 900 C C . PRO A 1 113 ? -6.651 -4.686 18.929 1.00 85.75 113 PRO A C 1
ATOM 902 O O . PRO A 1 113 ? -5.701 -4.014 19.323 1.00 85.75 113 PRO A O 1
ATOM 905 N N . VAL A 1 114 ? -7.872 -4.168 18.792 1.00 86.88 114 VAL A N 1
ATOM 906 C CA . VAL A 1 114 ? -8.210 -2.791 19.188 1.00 86.88 114 VAL A CA 1
ATOM 907 C C . VAL A 1 114 ? -8.815 -2.801 20.595 1.00 86.88 114 VAL A C 1
ATOM 909 O O . VAL A 1 114 ? -9.844 -3.456 20.791 1.00 86.88 114 VAL A O 1
ATOM 912 N N . PRO A 1 115 ? -8.236 -2.135 21.611 1.00 86.94 115 PRO A N 1
ATOM 913 C CA . PRO A 1 115 ? -8.837 -2.091 22.945 1.00 86.94 115 PRO A CA 1
ATOM 914 C C . PRO A 1 115 ? -10.184 -1.348 22.938 1.00 86.94 115 PRO A C 1
ATOM 916 O O . PRO A 1 115 ? -10.541 -0.676 21.978 1.00 86.94 115 PRO A O 1
ATOM 919 N N . LYS A 1 116 ? -11.005 -1.530 23.976 1.00 88.88 116 LYS A N 1
ATOM 920 C CA . LYS A 1 116 ? -12.293 -0.825 24.076 1.00 88.88 116 LYS A CA 1
ATOM 921 C C . LYS A 1 116 ? -12.058 0.609 24.549 1.00 88.88 116 LYS A C 1
ATOM 923 O O . LYS A 1 116 ? -11.445 0.789 25.599 1.00 88.88 116 LYS A O 1
ATOM 928 N N . GLY A 1 117 ? -12.601 1.595 23.836 1.00 87.88 117 GLY A N 1
ATOM 929 C CA . GLY A 1 117 ? -12.476 3.006 24.203 1.00 87.88 117 GLY A CA 1
ATOM 930 C C . GLY A 1 117 ? -11.084 3.594 23.965 1.00 87.88 117 GLY A C 1
ATOM 931 O O . GLY A 1 117 ? -10.782 4.647 24.520 1.00 87.88 117 GLY A O 1
ATOM 932 N N . SER A 1 118 ? -10.235 2.922 23.182 1.00 88.94 118 SER A N 1
ATOM 933 C CA . SER A 1 118 ? -8.951 3.458 22.737 1.00 88.94 118 SER A CA 1
ATOM 934 C C . SER A 1 118 ? -8.614 2.969 21.334 1.00 88.94 118 SER A C 1
ATOM 936 O O . SER A 1 118 ? -9.102 1.931 20.887 1.00 88.94 118 SER A O 1
ATOM 938 N N . ASP A 1 119 ? -7.699 3.675 20.687 1.00 88.44 119 ASP A N 1
ATOM 939 C CA . ASP A 1 119 ? -7.200 3.299 19.372 1.00 88.44 119 ASP A CA 1
ATOM 940 C C . ASP A 1 119 ? -6.055 2.279 19.463 1.00 88.44 119 ASP A C 1
ATOM 942 O O . ASP A 1 119 ? -5.366 2.169 20.484 1.00 88.44 119 ASP A O 1
ATOM 946 N N . ALA A 1 120 ? -5.827 1.553 18.370 1.00 88.00 120 ALA A N 1
ATOM 947 C CA . ALA A 1 120 ? -4.637 0.739 18.156 1.00 88.00 120 ALA A CA 1
ATOM 948 C C . ALA A 1 120 ? -3.757 1.365 17.073 1.00 88.00 120 ALA A C 1
ATOM 950 O O . ALA A 1 120 ? -4.155 1.471 15.914 1.00 88.00 120 ALA A O 1
ATOM 951 N N . THR A 1 121 ? -2.531 1.728 17.435 1.00 91.88 121 THR A N 1
ATOM 952 C CA . THR A 1 121 ? -1.525 2.179 16.469 1.00 91.88 121 THR A CA 1
ATOM 953 C C . THR A 1 121 ? -0.814 0.976 15.862 1.00 91.88 121 THR A C 1
ATOM 955 O O . THR A 1 121 ? -0.282 0.136 16.591 1.00 91.88 121 THR A O 1
ATOM 958 N N . PHE A 1 122 ? -0.761 0.908 14.534 1.00 91.50 122 PHE A N 1
ATOM 959 C CA . PHE A 1 122 ? -0.132 -0.200 13.820 1.00 91.50 122 PHE A CA 1
ATOM 960 C C . PHE A 1 122 ? 0.578 0.249 12.538 1.00 91.50 122 PHE A C 1
ATOM 962 O O . PHE A 1 122 ? 0.412 1.369 12.050 1.00 91.50 122 PHE A O 1
ATOM 969 N N . ASN A 1 123 ? 1.391 -0.645 11.982 1.00 91.81 123 ASN A N 1
ATOM 970 C CA . ASN A 1 123 ? 2.027 -0.489 10.678 1.00 91.81 123 ASN A CA 1
ATOM 971 C C . ASN A 1 123 ? 1.946 -1.794 9.893 1.00 91.81 123 ASN A C 1
ATOM 973 O O . ASN A 1 123 ? 1.904 -2.866 10.485 1.00 91.81 123 ASN A O 1
ATOM 977 N N . VAL A 1 124 ? 2.000 -1.712 8.566 1.00 89.81 124 VAL A N 1
ATOM 978 C CA . VAL A 1 124 ? 2.372 -2.877 7.758 1.00 89.81 124 VAL A CA 1
ATOM 979 C C . VAL A 1 124 ? 3.886 -3.031 7.874 1.00 89.81 124 VAL A C 1
ATOM 981 O O . VAL A 1 124 ? 4.623 -2.079 7.638 1.00 89.81 124 VAL A O 1
ATOM 984 N N . SER A 1 125 ? 4.358 -4.200 8.278 1.00 90.12 125 SER A N 1
ATOM 985 C CA . SER A 1 125 ? 5.767 -4.573 8.260 1.00 90.12 125 SER A CA 1
ATOM 986 C C . SER A 1 125 ? 6.021 -5.436 7.036 1.00 90.12 125 SER A C 1
ATOM 988 O O . SER A 1 125 ? 5.264 -6.368 6.770 1.00 90.12 125 SER A O 1
ATOM 990 N N . ILE A 1 126 ? 7.066 -5.097 6.289 1.00 88.44 126 ILE A N 1
ATOM 991 C CA . ILE A 1 126 ? 7.510 -5.844 5.121 1.00 88.44 126 ILE A CA 1
ATOM 992 C C . ILE A 1 126 ? 8.971 -6.238 5.297 1.00 88.44 126 ILE A C 1
ATOM 994 O O . ILE A 1 126 ? 9.791 -5.423 5.724 1.00 88.44 126 ILE A O 1
ATOM 998 N N . PHE A 1 127 ? 9.288 -7.478 4.942 1.00 87.94 127 PHE A N 1
ATOM 999 C CA . PHE A 1 127 ? 10.650 -7.967 4.828 1.00 87.94 127 PHE A CA 1
ATOM 1000 C C . PHE A 1 127 ? 10.908 -8.478 3.428 1.0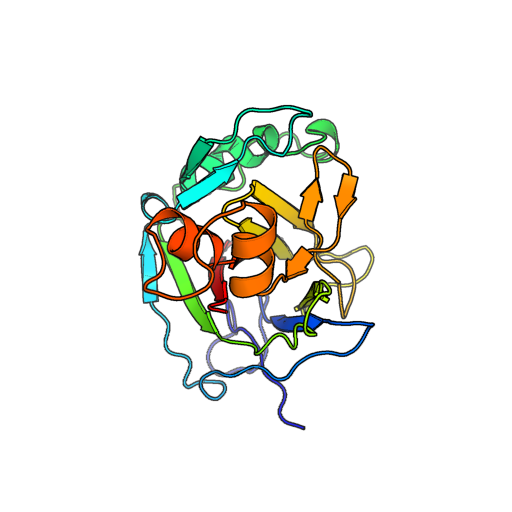0 87.94 127 PHE A C 1
ATOM 1002 O O . PHE A 1 127 ? 10.337 -9.486 3.050 1.00 87.94 127 PHE A O 1
ATOM 1009 N N . ASN A 1 128 ? 11.754 -7.809 2.647 1.00 86.00 128 ASN A N 1
ATOM 1010 C CA . ASN A 1 128 ? 12.107 -8.284 1.310 1.00 86.00 128 ASN A CA 1
ATOM 1011 C C . ASN A 1 128 ? 13.490 -8.943 1.323 1.00 86.00 128 ASN A C 1
ATOM 1013 O O . ASN A 1 128 ? 14.468 -8.327 1.738 1.00 86.00 128 ASN A O 1
ATOM 1017 N N . TYR A 1 129 ? 13.586 -10.168 0.803 1.00 84.25 129 TYR A N 1
ATOM 1018 C CA . TYR A 1 129 ? 14.818 -10.969 0.855 1.00 84.25 129 TYR A CA 1
ATOM 1019 C C . TYR A 1 129 ? 15.960 -10.429 -0.022 1.00 84.25 129 TYR A C 1
ATOM 1021 O O . TYR A 1 129 ? 17.088 -10.901 0.102 1.00 84.25 129 TYR A O 1
ATOM 1029 N N . GLN A 1 130 ? 15.683 -9.469 -0.911 1.00 83.50 130 GLN A N 1
ATOM 1030 C CA . GLN A 1 130 ? 16.663 -8.852 -1.812 1.00 83.50 130 GLN A CA 1
ATOM 1031 C C . GLN A 1 130 ? 16.917 -7.370 -1.505 1.00 83.50 130 GLN A C 1
ATOM 1033 O O . GLN A 1 130 ? 17.793 -6.769 -2.122 1.00 83.50 130 GLN A O 1
ATOM 1038 N N . SER A 1 131 ? 16.178 -6.773 -0.567 1.00 82.31 131 SER A N 1
ATOM 1039 C CA . SER A 1 131 ? 16.367 -5.381 -0.164 1.00 82.31 131 SER A CA 1
ATOM 1040 C C . SER A 1 131 ? 17.255 -5.292 1.068 1.00 82.31 131 SER A C 1
ATOM 1042 O O . SER A 1 131 ? 16.967 -5.877 2.109 1.00 82.31 131 SER A O 1
ATOM 1044 N N . TYR A 1 132 ? 18.310 -4.493 0.969 1.00 82.75 132 TYR A N 1
ATOM 1045 C CA . TYR A 1 132 ? 19.175 -4.148 2.092 1.00 82.75 132 TYR A CA 1
ATOM 1046 C C . TYR A 1 132 ? 19.712 -2.726 1.929 1.00 82.75 132 TYR A C 1
ATOM 1048 O O . TYR A 1 132 ? 19.540 -2.086 0.887 1.00 82.75 132 TYR A O 1
ATOM 1056 N N . SER A 1 133 ? 20.336 -2.203 2.986 1.00 85.00 133 SER A N 1
ATOM 1057 C CA . SER A 1 133 ? 20.719 -0.794 3.046 1.00 85.00 133 SER A CA 1
ATOM 1058 C C . SER A 1 133 ? 21.636 -0.421 1.875 1.00 85.00 133 SER A C 1
ATOM 1060 O O . SER A 1 133 ? 22.624 -1.101 1.598 1.00 85.00 133 SER A O 1
ATOM 1062 N N . GLY A 1 134 ? 21.276 0.644 1.151 1.00 82.38 134 GLY A N 1
ATOM 1063 C CA . GLY A 1 134 ? 21.966 1.090 -0.067 1.00 82.38 134 GLY A CA 1
ATOM 1064 C C . GLY A 1 134 ? 21.601 0.329 -1.351 1.00 82.38 134 GLY A C 1
ATOM 1065 O O . GLY A 1 134 ? 21.913 0.812 -2.439 1.00 82.38 134 GLY A O 1
ATOM 1066 N N . HIS A 1 135 ? 20.893 -0.798 -1.249 1.00 83.25 135 HIS A N 1
ATOM 1067 C CA . HIS A 1 135 ? 20.528 -1.673 -2.365 1.00 83.25 135 HIS A CA 1
ATOM 1068 C C . HIS A 1 135 ? 19.053 -2.110 -2.278 1.00 83.25 135 HIS A C 1
ATOM 1070 O O . HIS A 1 135 ? 18.750 -3.264 -1.971 1.00 83.25 135 HIS A O 1
ATOM 1076 N N . PRO A 1 136 ? 18.105 -1.191 -2.527 1.00 82.25 136 PRO A N 1
ATOM 1077 C CA . PRO A 1 136 ? 16.692 -1.543 -2.562 1.00 82.25 136 PRO A CA 1
ATOM 1078 C C . PRO A 1 136 ? 16.329 -2.364 -3.801 1.00 82.25 136 PRO A C 1
ATOM 1080 O O . PRO A 1 136 ? 16.716 -2.009 -4.914 1.00 82.25 136 PRO A O 1
ATOM 1083 N N . ALA A 1 137 ? 15.501 -3.392 -3.619 1.00 79.12 137 ALA A N 1
ATOM 1084 C CA . ALA A 1 137 ? 14.958 -4.199 -4.713 1.00 79.12 137 ALA A CA 1
ATOM 1085 C C . ALA A 1 137 ? 13.476 -3.906 -5.013 1.00 79.12 137 ALA A C 1
ATOM 1087 O O . ALA A 1 137 ? 12.991 -4.192 -6.110 1.00 79.12 137 ALA A O 1
ATOM 1088 N N . VAL A 1 138 ? 12.735 -3.357 -4.046 1.00 83.00 138 VAL A N 1
ATOM 1089 C CA . VAL A 1 138 ? 11.273 -3.218 -4.128 1.00 83.00 138 VAL A CA 1
ATOM 1090 C C . VAL A 1 138 ? 10.816 -1.838 -3.661 1.00 83.00 138 VAL A C 1
ATOM 1092 O O . VAL A 1 138 ? 11.305 -1.297 -2.667 1.00 83.00 138 VAL A O 1
ATOM 1095 N N . LEU A 1 139 ? 9.835 -1.290 -4.376 1.00 88.31 139 LEU A N 1
ATOM 1096 C CA . LEU A 1 139 ? 9.007 -0.174 -3.931 1.00 88.31 139 LEU A CA 1
ATOM 1097 C C . LEU A 1 139 ? 7.682 -0.740 -3.402 1.00 88.31 139 LEU A C 1
ATOM 1099 O O . LEU A 1 139 ? 7.018 -1.518 -4.082 1.00 88.31 139 LEU A O 1
ATOM 1103 N N . ALA A 1 140 ? 7.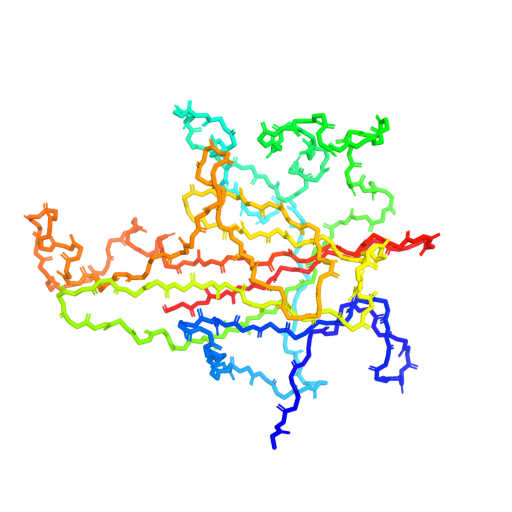300 -0.350 -2.190 1.00 90.25 140 ALA A N 1
ATOM 1104 C CA . ALA A 1 140 ? 6.025 -0.700 -1.580 1.00 90.25 140 ALA A CA 1
ATOM 1105 C C . ALA A 1 140 ? 5.074 0.503 -1.615 1.00 90.25 140 ALA A C 1
ATOM 1107 O O . ALA A 1 140 ? 5.422 1.596 -1.173 1.00 90.25 140 ALA A O 1
ATOM 1108 N N . ILE A 1 141 ? 3.868 0.289 -2.120 1.00 92.44 141 ILE A N 1
ATOM 1109 C CA . ILE A 1 141 ? 2.753 1.224 -2.201 1.00 92.44 141 ILE A CA 1
ATOM 1110 C C . ILE A 1 141 ? 1.679 0.730 -1.226 1.00 92.44 141 ILE A C 1
ATOM 1112 O O . ILE A 1 141 ? 1.161 -0.366 -1.376 1.00 92.44 141 ILE A O 1
ATOM 1116 N N . VAL A 1 142 ? 1.320 1.523 -0.225 1.00 91.19 142 VAL A N 1
ATOM 1117 C CA . VAL A 1 142 ? 0.210 1.234 0.692 1.00 91.19 142 VAL A CA 1
ATOM 1118 C C . VAL A 1 142 ? -0.933 2.180 0.367 1.00 91.19 142 VAL A C 1
ATOM 1120 O O . VAL A 1 142 ? -0.764 3.395 0.459 1.00 91.19 142 VAL A O 1
ATOM 1123 N N . ALA A 1 143 ? -2.083 1.632 -0.000 1.00 91.25 143 ALA A N 1
ATOM 1124 C CA . ALA A 1 143 ? -3.285 2.362 -0.362 1.00 91.25 143 ALA A CA 1
ATOM 1125 C C . ALA A 1 143 ? -4.431 2.048 0.603 1.00 91.25 143 ALA A C 1
ATOM 1127 O O . ALA A 1 143 ? -4.659 0.911 1.009 1.00 91.25 143 ALA A O 1
ATOM 1128 N N . THR A 1 144 ? -5.158 3.085 0.988 1.00 89.81 144 THR A N 1
ATOM 1129 C CA . THR A 1 144 ? -6.295 3.023 1.912 1.00 89.81 144 THR A CA 1
ATOM 1130 C C . THR A 1 144 ? -7.395 3.939 1.395 1.00 89.81 144 THR A C 1
ATOM 1132 O O . THR A 1 144 ? -7.161 4.741 0.489 1.00 89.81 144 THR A O 1
ATOM 1135 N N . SER A 1 145 ? -8.569 3.918 2.021 1.00 87.12 145 SER A N 1
ATOM 1136 C CA . SER A 1 145 ? -9.623 4.891 1.712 1.00 87.12 145 SER A CA 1
ATOM 1137 C C . SER A 1 145 ? -9.229 6.349 2.016 1.00 87.12 145 SER A C 1
ATOM 1139 O O . SER A 1 145 ? -9.919 7.264 1.582 1.00 87.12 145 SER A O 1
ATOM 1141 N N . GLN A 1 146 ? -8.160 6.575 2.791 1.00 89.62 146 GLN A N 1
ATOM 1142 C CA . GLN A 1 146 ? -7.696 7.902 3.216 1.00 89.62 146 GLN A CA 1
ATOM 1143 C C . GLN A 1 146 ? -6.528 8.431 2.374 1.00 89.62 146 GLN A C 1
ATOM 1145 O O . GLN A 1 146 ? -6.088 9.562 2.577 1.00 89.62 146 GLN A O 1
ATOM 1150 N N . GLY A 1 147 ? -6.000 7.626 1.451 1.00 92.69 147 GLY A N 1
ATOM 1151 C CA . GLY A 1 147 ? -4.857 8.004 0.631 1.00 92.69 147 GLY A CA 1
ATOM 1152 C C . GLY A 1 147 ? -3.885 6.862 0.364 1.00 92.69 147 GLY A C 1
ATOM 1153 O O . GLY A 1 147 ? -4.049 5.741 0.861 1.00 92.69 147 GLY A O 1
ATOM 1154 N N . THR A 1 148 ? -2.835 7.189 -0.386 1.00 93.81 148 THR A N 1
ATOM 1155 C CA . THR A 1 148 ? -1.802 6.259 -0.851 1.00 93.81 148 THR A CA 1
ATOM 1156 C C . THR A 1 148 ? -0.406 6.753 -0.472 1.00 93.81 148 THR A C 1
ATOM 1158 O O . THR A 1 148 ? -0.129 7.951 -0.422 1.00 93.81 148 THR A O 1
ATOM 1161 N N . SER A 1 149 ? 0.491 5.823 -0.154 1.00 92.81 149 SER A N 1
ATOM 1162 C CA . SER A 1 149 ? 1.866 6.099 0.279 1.00 92.81 149 SER A CA 1
ATOM 1163 C C . SER A 1 149 ? 2.827 5.166 -0.435 1.00 92.81 149 SER A C 1
ATOM 1165 O O . SER A 1 149 ? 2.561 3.975 -0.484 1.00 92.81 149 SER A O 1
ATOM 1167 N N . ALA A 1 150 ? 3.959 5.667 -0.924 1.00 92.38 150 ALA A N 1
ATOM 1168 C CA . ALA A 1 150 ? 4.980 4.848 -1.572 1.00 92.38 150 ALA A CA 1
ATOM 1169 C C . ALA A 1 150 ? 6.323 4.963 -0.839 1.00 92.38 150 ALA A C 1
ATOM 1171 O O . ALA A 1 150 ? 6.760 6.062 -0.496 1.00 92.38 150 ALA A O 1
ATOM 1172 N N . GLN A 1 151 ? 6.968 3.829 -0.573 1.00 91.19 151 GLN A N 1
ATOM 1173 C CA . GLN A 1 151 ? 8.204 3.717 0.201 1.00 91.19 151 GLN A CA 1
ATOM 1174 C C . GLN A 1 151 ? 9.135 2.702 -0.445 1.00 91.19 151 GLN A C 1
ATOM 1176 O O . GLN A 1 151 ? 8.748 1.572 -0.733 1.00 91.19 151 GLN A O 1
ATOM 1181 N N . VAL A 1 152 ? 10.386 3.096 -0.651 1.00 90.25 152 VAL A N 1
ATOM 1182 C CA . VAL A 1 152 ? 11.430 2.167 -1.082 1.00 90.25 152 VAL A CA 1
ATOM 1183 C C . VAL A 1 152 ? 11.778 1.260 0.101 1.00 90.25 152 VAL A C 1
ATOM 1185 O O . VAL A 1 152 ? 11.995 1.759 1.205 1.00 90.25 152 VAL A O 1
ATOM 1188 N N . VAL A 1 153 ? 11.814 -0.055 -0.116 1.00 87.94 153 VAL A N 1
ATOM 1189 C CA . VAL A 1 153 ? 12.198 -1.034 0.910 1.00 87.94 153 VAL A CA 1
ATOM 1190 C C . VAL A 1 153 ? 13.718 -1.156 0.916 1.00 87.94 153 VAL A C 1
ATOM 1192 O O . VAL A 1 153 ? 14.296 -1.593 -0.079 1.00 87.94 153 VAL A O 1
ATOM 1195 N N . GLN A 1 154 ? 14.354 -0.739 2.009 1.00 86.44 154 GLN A N 1
ATOM 1196 C CA . GLN A 1 154 ? 15.817 -0.707 2.169 1.00 86.44 154 GLN A CA 1
ATOM 1197 C C . GLN A 1 154 ? 16.305 -1.446 3.410 1.00 86.44 154 GLN A C 1
ATOM 1199 O O . GLN A 1 154 ? 17.478 -1.792 3.481 1.00 86.44 154 GLN A O 1
ATOM 1204 N N . ASP A 1 155 ? 15.427 -1.698 4.371 1.00 78.56 155 ASP A N 1
ATOM 1205 C CA . ASP A 1 155 ? 15.774 -2.435 5.576 1.00 78.56 155 ASP A CA 1
ATOM 1206 C C . ASP A 1 155 ? 15.183 -3.838 5.524 1.00 78.56 155 ASP A C 1
ATOM 1208 O O . ASP A 1 155 ? 14.198 -4.071 4.824 1.00 78.56 155 ASP A O 1
ATOM 1212 N N . GLY A 1 156 ? 15.780 -4.748 6.302 1.00 73.88 156 GLY A N 1
ATOM 1213 C CA . GLY A 1 156 ? 15.280 -6.106 6.482 1.00 73.88 156 GLY A CA 1
ATOM 1214 C C . GLY A 1 156 ? 13.806 -6.083 6.872 1.00 73.88 156 GLY A C 1
ATOM 1215 O O . GLY A 1 156 ? 12.972 -6.321 6.024 1.00 73.88 156 GLY A O 1
ATOM 1216 N N . SER A 1 157 ? 13.456 -5.777 8.128 1.00 80.50 157 SER A N 1
ATOM 1217 C CA . SER A 1 157 ? 12.050 -5.642 8.559 1.00 80.50 157 SER A CA 1
ATOM 1218 C C . SER A 1 157 ? 11.650 -4.166 8.606 1.00 80.50 157 SER A C 1
ATOM 1220 O O . SER A 1 157 ? 11.816 -3.483 9.619 1.00 80.50 157 SER A O 1
ATOM 1222 N N . GLN A 1 158 ? 11.157 -3.650 7.482 1.00 90.38 158 GLN A N 1
ATOM 1223 C CA . GLN A 1 158 ? 10.774 -2.251 7.346 1.00 90.38 158 GLN A CA 1
ATOM 1224 C C . GLN A 1 158 ? 9.305 -2.051 7.719 1.00 90.38 158 GLN A C 1
ATOM 1226 O O . GLN A 1 158 ? 8.410 -2.711 7.192 1.00 90.38 158 GLN A O 1
ATOM 1231 N N . LYS A 1 159 ? 9.029 -1.078 8.592 1.00 92.62 159 LYS A N 1
ATOM 1232 C CA . LYS A 1 159 ? 7.665 -0.579 8.795 1.00 92.62 159 LYS A CA 1
ATOM 1233 C C . LYS A 1 159 ? 7.300 0.368 7.659 1.00 92.62 159 LYS A C 1
ATOM 1235 O O . LYS A 1 159 ? 8.018 1.332 7.397 1.00 92.62 159 LYS A O 1
ATOM 1240 N N . LEU A 1 160 ? 6.169 0.109 7.022 1.00 92.69 160 LEU A N 1
ATOM 1241 C CA . LEU A 1 160 ? 5.541 0.995 6.060 1.00 92.69 160 LEU A CA 1
ATOM 1242 C C . LEU A 1 160 ? 4.632 1.974 6.799 1.00 92.69 160 LEU A C 1
ATOM 1244 O O . LEU A 1 160 ? 3.842 1.603 7.672 1.00 92.69 160 LEU A O 1
ATOM 1248 N N . TYR A 1 161 ? 4.760 3.240 6.436 1.00 93.25 161 TYR A N 1
ATOM 1249 C CA . TYR A 1 161 ? 4.025 4.349 7.026 1.00 93.25 161 TYR A CA 1
ATOM 1250 C C . TYR A 1 161 ? 3.026 4.960 6.055 1.00 93.25 161 TYR A C 1
ATOM 1252 O O . TYR A 1 161 ? 3.192 4.886 4.837 1.00 93.25 161 TYR A O 1
ATOM 1260 N N . PHE A 1 162 ? 2.010 5.594 6.622 1.00 93.25 162 PHE A N 1
ATOM 1261 C CA . PHE A 1 162 ? 1.070 6.422 5.899 1.00 93.25 162 PHE A CA 1
ATOM 1262 C C . PHE A 1 162 ? 1.651 7.824 5.676 1.00 93.25 162 PHE A C 1
ATOM 1264 O O . PHE A 1 162 ? 2.275 8.408 6.566 1.00 93.25 162 PHE A O 1
ATOM 1271 N N . ASN A 1 163 ? 1.427 8.365 4.484 1.00 93.00 163 ASN A N 1
ATOM 1272 C CA . ASN A 1 163 ? 1.749 9.728 4.103 1.00 93.00 163 ASN A CA 1
ATOM 1273 C C . ASN A 1 163 ? 0.613 10.661 4.538 1.00 93.00 163 ASN A C 1
ATOM 1275 O O . ASN A 1 163 ? -0.396 10.807 3.842 1.00 93.00 163 ASN A O 1
ATOM 1279 N N . LYS A 1 164 ? 0.803 11.314 5.683 1.00 91.00 164 LYS A N 1
ATOM 1280 C CA . LYS A 1 164 ? -0.101 12.333 6.211 1.00 91.00 164 LYS A CA 1
ATOM 1281 C C . LYS A 1 164 ? 0.369 13.710 5.742 1.00 91.00 164 LYS A C 1
ATOM 1283 O O . LYS A 1 164 ? 1.012 14.440 6.491 1.00 91.00 164 LYS A O 1
ATOM 1288 N N . SER A 1 165 ? 0.080 14.054 4.485 1.00 87.62 165 SER A N 1
ATOM 1289 C CA . SER A 1 165 ? 0.442 15.358 3.902 1.00 87.62 165 SER A CA 1
ATOM 1290 C C . SER A 1 165 ? 1.939 15.687 3.985 1.00 87.62 165 SER A C 1
ATOM 1292 O O . SER A 1 165 ? 2.319 16.824 4.265 1.00 87.62 165 SER A O 1
ATOM 1294 N N . GLY A 1 166 ? 2.781 14.683 3.746 1.00 88.06 166 GLY A N 1
ATOM 1295 C CA . GLY A 1 166 ? 4.239 14.767 3.803 1.00 88.06 166 GLY A CA 1
ATOM 1296 C C . GLY A 1 166 ? 4.861 14.281 5.098 1.00 88.06 166 GLY A C 1
ATOM 1297 O O . GLY A 1 166 ? 6.067 14.036 5.147 1.00 88.06 166 GLY A O 1
ATOM 1298 N N . GLU A 1 167 ? 4.049 14.090 6.134 1.00 91.69 167 GLU A N 1
ATOM 1299 C CA . GLU A 1 167 ? 4.509 13.562 7.407 1.00 91.69 167 GLU A CA 1
ATOM 1300 C C . GLU A 1 167 ? 4.315 12.049 7.473 1.00 91.69 167 GLU A C 1
ATOM 1302 O O . GLU A 1 167 ? 3.296 11.487 7.066 1.00 91.69 167 GLU A O 1
ATOM 1307 N N . LYS A 1 168 ? 5.325 11.383 8.023 1.00 92.81 168 LYS A N 1
ATOM 1308 C CA . LYS A 1 168 ? 5.320 9.950 8.283 1.00 92.81 168 LYS A CA 1
ATOM 1309 C C . LYS A 1 168 ? 4.406 9.655 9.476 1.00 92.81 168 LYS A C 1
ATOM 1311 O O . LYS A 1 168 ? 4.708 10.074 10.590 1.00 92.81 168 LYS A O 1
ATOM 1316 N N . ALA A 1 169 ? 3.330 8.902 9.255 1.00 93.94 169 ALA A N 1
ATOM 1317 C CA . ALA A 1 169 ? 2.370 8.527 10.293 1.00 93.94 169 ALA A CA 1
ATOM 1318 C C . ALA A 1 169 ? 2.148 7.008 10.345 1.00 93.94 169 ALA A C 1
ATOM 1320 O O . ALA A 1 169 ? 2.175 6.322 9.323 1.00 93.94 169 ALA A O 1
ATOM 1321 N N . SER A 1 170 ? 1.935 6.468 11.543 1.00 93.44 170 SER A N 1
ATOM 1322 C CA . SER A 1 170 ? 1.411 5.106 11.701 1.00 93.44 170 SER A CA 1
ATOM 1323 C C . SER A 1 170 ? -0.093 5.076 11.432 1.00 93.44 170 SER A C 1
ATOM 1325 O O . SER A 1 170 ? -0.765 6.108 11.480 1.00 93.44 170 SER A O 1
ATOM 1327 N N . PHE A 1 171 ? -0.612 3.889 11.140 1.00 91.62 171 PHE A N 1
ATOM 1328 C CA . PHE A 1 171 ? -2.039 3.669 10.951 1.00 91.62 171 PHE A CA 1
ATOM 1329 C C . PHE A 1 171 ? -2.734 3.571 12.305 1.00 91.62 171 PHE A C 1
ATOM 1331 O O . PHE A 1 171 ? -2.122 3.191 13.307 1.00 91.62 171 PHE A O 1
ATOM 1338 N N . ILE A 1 172 ? -4.016 3.922 12.317 1.00 90.06 172 ILE A N 1
ATOM 1339 C CA . ILE A 1 172 ? -4.852 3.928 13.511 1.00 90.06 172 ILE A CA 1
ATOM 1340 C C . ILE A 1 172 ? -6.049 3.025 13.235 1.00 90.06 172 ILE A C 1
ATOM 1342 O O . ILE A 1 172 ? -6.806 3.260 12.296 1.00 90.06 172 ILE A O 1
ATOM 1346 N N . GLY A 1 173 ? -6.186 1.974 14.036 1.00 87.62 173 GLY A N 1
ATOM 1347 C CA . GLY A 1 173 ? -7.364 1.123 14.075 1.00 87.62 173 GLY A CA 1
ATOM 1348 C C . GLY A 1 173 ? -8.267 1.566 15.215 1.00 87.62 173 GLY A C 1
ATOM 1349 O O . GLY A 1 173 ? -7.817 1.659 16.356 1.00 87.62 173 GLY A O 1
ATOM 1350 N N . GLN A 1 174 ? -9.536 1.809 14.913 1.00 87.31 174 GLN A N 1
ATOM 1351 C CA . GLN A 1 174 ? -10.549 2.191 15.891 1.00 87.31 174 GLN A CA 1
ATOM 1352 C C . GLN A 1 174 ? -11.723 1.218 15.798 1.00 87.31 174 GLN A C 1
ATOM 1354 O O . GLN A 1 174 ? -12.097 0.772 14.711 1.00 87.31 174 GLN A O 1
ATOM 1359 N N . ARG A 1 175 ? -12.333 0.880 16.939 1.00 88.44 175 ARG A N 1
ATOM 1360 C CA . ARG A 1 175 ? -13.566 0.088 16.936 1.00 88.44 175 ARG A CA 1
ATOM 1361 C C . ARG A 1 175 ? -14.679 0.888 16.277 1.00 88.44 175 ARG A C 1
ATOM 1363 O O . ARG A 1 175 ? -14.919 2.036 16.644 1.00 88.44 175 ARG A O 1
ATOM 1370 N N . LEU A 1 176 ? -15.442 0.237 15.403 1.00 88.25 176 LEU A N 1
ATOM 1371 C CA . LEU A 1 176 ? -16.599 0.858 14.759 1.00 88.25 176 LEU A CA 1
ATOM 1372 C C . LEU A 1 176 ? -17.595 1.439 15.778 1.00 88.25 176 LEU A C 1
ATOM 1374 O O . LEU A 1 176 ? -18.128 2.524 15.572 1.00 88.25 176 LEU A O 1
ATOM 1378 N N . SER A 1 177 ? -17.819 0.749 16.900 1.00 90.19 177 SER A N 1
ATOM 1379 C CA . SER A 1 177 ? -18.697 1.228 17.974 1.00 90.19 177 SER A CA 1
ATOM 1380 C C . SER A 1 177 ? -18.221 2.543 18.593 1.00 90.19 177 SER A C 1
ATOM 1382 O O . SER A 1 177 ? -19.043 3.401 18.910 1.00 90.19 177 SER A O 1
ATOM 1384 N N . ASP A 1 178 ? -16.907 2.697 18.761 1.00 89.94 178 ASP A N 1
ATOM 1385 C CA . ASP A 1 178 ? -16.304 3.884 19.366 1.00 89.94 178 ASP A CA 1
ATOM 1386 C C . ASP A 1 178 ? -16.344 5.047 18.360 1.00 89.94 178 ASP A C 1
ATOM 1388 O O . ASP A 1 178 ? -16.822 6.129 18.699 1.00 89.94 178 ASP A O 1
ATOM 1392 N N . ASN A 1 179 ? -16.035 4.778 17.084 1.00 90.19 179 ASN A N 1
ATOM 1393 C CA . ASN A 1 179 ? -16.189 5.738 15.986 1.00 90.19 179 ASN A CA 1
ATOM 1394 C C . ASN A 1 179 ? -17.634 6.257 15.842 1.00 90.19 179 ASN A C 1
ATOM 1396 O O . ASN A 1 179 ? -17.882 7.459 15.723 1.00 90.19 179 ASN A O 1
ATOM 1400 N N . ARG A 1 180 ? -18.619 5.348 15.871 1.00 92.69 180 ARG A N 1
ATOM 1401 C CA . ARG A 1 180 ? -20.050 5.687 15.800 1.00 92.69 180 ARG A CA 1
ATOM 1402 C C . ARG A 1 180 ? -20.480 6.558 16.978 1.00 92.69 180 ARG A C 1
ATOM 1404 O O . ARG A 1 180 ? -21.211 7.530 16.784 1.00 92.69 180 ARG A O 1
ATOM 1411 N N . LYS A 1 181 ? -19.982 6.252 18.180 1.00 93.12 181 LYS A N 1
ATOM 1412 C CA . LYS A 1 181 ? -20.239 7.044 19.386 1.00 93.12 181 LYS A CA 1
ATOM 1413 C C . LYS A 1 181 ? -19.678 8.464 19.265 1.00 93.12 181 LYS A C 1
ATOM 1415 O O . LYS A 1 181 ? -20.382 9.409 19.606 1.00 93.12 181 LYS A O 1
ATOM 1420 N N . GLU A 1 182 ? -18.459 8.624 18.751 1.00 91.50 182 GLU A N 1
ATOM 1421 C CA . GLU A 1 182 ? -17.836 9.939 18.519 1.00 91.50 182 GLU A CA 1
ATOM 1422 C C . GLU A 1 182 ? -18.597 10.778 17.487 1.00 91.50 182 GLU A C 1
ATOM 1424 O O . GLU A 1 182 ? -18.759 11.985 17.657 1.00 91.50 182 GLU A O 1
ATOM 1429 N N . ARG A 1 183 ? -19.131 10.130 16.447 1.00 91.88 183 ARG A N 1
ATOM 1430 C CA . ARG A 1 183 ? -19.980 10.763 15.425 1.00 91.88 183 ARG A CA 1
ATOM 1431 C C . ARG A 1 183 ? -21.406 11.060 15.907 1.00 91.88 183 ARG A C 1
ATOM 1433 O O . ARG A 1 183 ? -22.165 11.682 15.169 1.00 91.88 183 ARG A O 1
ATOM 1440 N N . GLY A 1 184 ? -21.788 10.603 17.103 1.00 93.19 184 GLY A N 1
ATOM 1441 C CA . GLY A 1 184 ? -23.138 10.771 17.644 1.00 93.19 184 GLY A CA 1
ATOM 1442 C C . GLY A 1 184 ? -24.214 9.968 16.905 1.00 93.19 184 GLY A C 1
ATOM 1443 O O . GLY A 1 184 ? -25.372 10.381 16.887 1.00 93.19 184 GLY A O 1
ATOM 1444 N N . VAL A 1 185 ? -23.850 8.842 16.279 1.00 93.38 185 VAL A N 1
ATOM 1445 C CA . VAL A 1 185 ? -24.785 7.944 15.578 1.00 93.38 185 VAL A CA 1
ATOM 1446 C C . VAL A 1 185 ? -25.027 6.656 16.375 1.00 93.38 185 VAL A C 1
ATOM 1448 O O . VAL A 1 185 ? -24.336 6.373 17.354 1.00 93.38 185 VAL A O 1
ATOM 1451 N N . ALA A 1 186 ? -26.029 5.865 15.972 1.00 91.56 186 ALA A N 1
ATOM 1452 C CA . ALA A 1 186 ? -26.331 4.587 16.615 1.00 91.56 186 ALA A CA 1
ATOM 1453 C C . ALA A 1 186 ? -25.110 3.652 16.579 1.00 91.56 186 ALA A C 1
ATOM 1455 O O . ALA A 1 186 ? -24.505 3.461 15.528 1.00 91.56 186 ALA A O 1
ATOM 1456 N N . THR A 1 187 ? -24.745 3.071 17.724 1.00 90.12 187 THR A N 1
ATOM 1457 C CA . THR A 1 187 ? -23.552 2.216 17.856 1.00 90.12 187 THR A CA 1
ATOM 1458 C C . THR A 1 187 ? -23.760 0.810 17.299 1.00 90.12 187 THR A C 1
ATOM 1460 O O . THR A 1 187 ? -22.797 0.157 16.902 1.00 90.12 187 THR A O 1
ATOM 1463 N N . GLU A 1 188 ? -25.008 0.354 17.239 1.00 89.88 188 GLU A N 1
ATOM 1464 C CA . GLU A 1 188 ? -25.406 -0.976 16.776 1.00 89.88 188 GLU A CA 1
ATOM 1465 C C . GLU A 1 188 ? -26.121 -0.905 15.421 1.00 89.88 188 GLU A C 1
ATOM 1467 O O . GLU A 1 188 ? -26.649 0.138 15.036 1.00 89.88 188 GLU A O 1
ATOM 1472 N N . GLY A 1 189 ? -26.138 -2.030 14.704 1.00 88.81 189 GLY A N 1
ATOM 1473 C CA . GLY A 1 189 ? -26.767 -2.165 13.390 1.00 88.81 189 GLY A CA 1
ATOM 1474 C C . GLY A 1 189 ? -25.769 -2.329 12.245 1.00 88.81 189 GLY A C 1
ATOM 1475 O O . GLY A 1 189 ? -24.555 -2.199 12.429 1.00 88.81 189 GLY A O 1
ATOM 1476 N N . GLU A 1 190 ? -26.314 -2.619 11.063 1.00 89.56 190 GLU A N 1
ATOM 1477 C CA . GLU A 1 190 ? -25.572 -2.856 9.820 1.00 89.56 190 GLU A CA 1
ATOM 1478 C C . GLU A 1 190 ? -24.590 -1.726 9.494 1.00 89.56 190 GLU A C 1
ATOM 1480 O O . GLU A 1 190 ? -24.852 -0.551 9.761 1.00 89.56 190 GLU A O 1
ATOM 1485 N N . MET A 1 191 ? -23.449 -2.076 8.899 1.00 86.12 191 MET A N 1
ATOM 1486 C CA . MET A 1 191 ? -22.477 -1.086 8.431 1.00 86.12 191 MET A CA 1
ATOM 1487 C C . MET A 1 191 ? -23.028 -0.297 7.243 1.00 86.12 191 MET A C 1
ATOM 1489 O O . MET A 1 191 ? -23.571 -0.886 6.298 1.00 86.12 191 MET A O 1
ATOM 1493 N N . THR A 1 192 ? -22.832 1.023 7.248 1.00 88.19 192 THR A N 1
ATOM 1494 C CA . THR A 1 192 ? -23.127 1.853 6.071 1.00 88.19 192 THR A CA 1
ATOM 1495 C C . THR A 1 192 ? -22.155 1.544 4.927 1.00 88.19 192 THR A C 1
ATOM 1497 O O . THR A 1 192 ? -21.148 0.853 5.103 1.00 88.19 192 THR A O 1
ATOM 1500 N N . LYS A 1 193 ? -22.441 2.048 3.720 1.00 84.00 193 LYS A N 1
ATOM 1501 C CA . LYS A 1 193 ? -21.539 1.866 2.569 1.00 84.00 193 LYS A CA 1
ATOM 1502 C C . LYS A 1 193 ? -20.170 2.493 2.829 1.00 84.00 193 LYS A C 1
ATOM 1504 O O . LYS A 1 193 ? -19.153 1.896 2.499 1.00 84.00 193 LYS A O 1
ATOM 1509 N N . GLU A 1 194 ? -20.163 3.660 3.457 1.00 81.75 194 GLU A N 1
ATOM 1510 C CA . GLU A 1 194 ? -18.963 4.413 3.812 1.00 81.75 194 GLU A CA 1
ATOM 1511 C C . GLU A 1 194 ? -18.155 3.665 4.875 1.00 81.75 194 GLU A C 1
ATOM 1513 O O . GLU A 1 194 ? -16.943 3.537 4.744 1.00 81.75 194 GLU A O 1
ATOM 1518 N N . GLU A 1 195 ? -18.824 3.103 5.888 1.00 83.81 195 GLU A N 1
ATOM 1519 C CA . GLU A 1 195 ? -18.164 2.297 6.920 1.00 83.81 195 GLU A CA 1
ATOM 1520 C C . GLU A 1 195 ? -17.521 1.045 6.319 1.00 83.81 195 GLU A C 1
ATOM 1522 O O . GLU A 1 195 ? -16.390 0.729 6.667 1.00 83.81 195 GLU A O 1
ATOM 1527 N N . LYS A 1 196 ? -18.183 0.374 5.364 1.00 77.94 196 LYS A N 1
ATOM 1528 C CA . LYS A 1 196 ? -17.607 -0.777 4.640 1.00 77.94 196 LYS A CA 1
ATOM 1529 C C . LYS A 1 196 ? -16.393 -0.385 3.792 1.00 77.94 196 LYS A C 1
ATOM 1531 O O . LYS A 1 196 ? -15.450 -1.159 3.681 1.00 77.94 196 LYS A O 1
ATOM 1536 N N . GLN A 1 197 ? -16.393 0.815 3.211 1.00 69.56 197 GLN A N 1
ATOM 1537 C CA . GLN A 1 197 ? -15.288 1.322 2.388 1.00 69.56 197 GLN A CA 1
ATOM 1538 C C . GLN A 1 197 ? -14.060 1.769 3.188 1.00 69.56 197 GLN A C 1
ATOM 1540 O O . GLN A 1 197 ? -13.001 1.941 2.591 1.00 69.56 197 GLN A O 1
ATOM 1545 N N . GLN A 1 198 ? -14.175 1.964 4.504 1.00 69.12 198 GLN A N 1
ATOM 1546 C CA . GLN A 1 198 ? -13.055 2.351 5.376 1.00 69.12 198 GLN A CA 1
ATOM 1547 C C . GLN A 1 198 ? -12.290 1.150 5.957 1.00 69.12 198 GLN A C 1
ATOM 1549 O O . GLN A 1 198 ? -11.242 1.337 6.569 1.00 69.12 198 GLN A O 1
ATOM 1554 N N . VAL A 1 199 ? -12.792 -0.070 5.746 1.00 60.66 199 VAL A N 1
ATOM 1555 C CA . VAL A 1 199 ? -12.181 -1.329 6.205 1.00 60.66 199 VAL A CA 1
ATOM 1556 C C . VAL A 1 199 ? -10.975 -1.801 5.365 1.00 60.66 199 VAL A C 1
ATOM 1558 O O . VAL A 1 199 ? -10.032 -2.320 5.959 1.00 60.66 199 VAL A O 1
ATOM 1561 N N . PRO A 1 200 ? -10.922 -1.647 4.022 1.00 53.91 200 PRO A N 1
ATOM 1562 C CA . PRO A 1 200 ? -9.867 -2.268 3.231 1.00 53.91 200 PRO A CA 1
ATOM 1563 C C . PRO A 1 200 ? -8.589 -1.421 3.173 1.00 53.91 200 PRO A C 1
ATOM 1565 O O . PRO A 1 200 ? -8.589 -0.250 2.777 1.00 53.91 200 PRO A O 1
ATOM 1568 N N . SER A 1 201 ? -7.462 -2.066 3.475 1.00 54.56 201 SER A N 1
ATOM 1569 C CA . SER A 1 201 ? -6.125 -1.556 3.162 1.00 54.56 201 SER A CA 1
ATOM 1570 C C . SER A 1 201 ? -5.476 -2.457 2.111 1.00 54.56 201 SER A C 1
ATOM 1572 O O . SER A 1 201 ? -5.525 -3.677 2.206 1.00 54.56 201 SER A O 1
ATOM 1574 N N . HIS A 1 202 ? -4.917 -1.852 1.069 1.00 56.25 202 HIS A N 1
ATOM 1575 C CA . HIS A 1 202 ? -4.269 -2.533 -0.045 1.00 56.25 202 HIS A CA 1
ATOM 1576 C C . HIS A 1 202 ? -2.768 -2.265 0.049 1.00 56.25 202 HIS A C 1
ATOM 1578 O O . HIS A 1 202 ? -2.354 -1.113 0.177 1.00 56.25 202 HIS A O 1
ATOM 1584 N N . VAL A 1 203 ? -1.932 -3.291 -0.043 1.00 53.31 203 VAL A N 1
ATOM 1585 C CA . VAL A 1 203 ? -0.479 -3.128 -0.119 1.00 53.31 203 VAL A CA 1
ATOM 1586 C C . VAL A 1 203 ? -0.003 -3.657 -1.459 1.00 53.31 203 VAL A C 1
ATOM 1588 O O . VAL A 1 203 ? 0.035 -4.857 -1.689 1.00 53.31 203 VAL A O 1
ATOM 1591 N N . CYS A 1 204 ? 0.360 -2.751 -2.356 1.00 54.56 204 CYS A N 1
ATOM 1592 C CA . CYS A 1 204 ? 0.987 -3.070 -3.622 1.00 54.56 204 CYS A CA 1
ATOM 1593 C C . CYS A 1 204 ? 2.514 -3.099 -3.486 1.00 54.56 204 CYS A C 1
ATOM 1595 O O . CYS A 1 204 ? 3.117 -2.140 -3.027 1.00 54.56 204 CYS A O 1
ATOM 1597 N N . THR A 1 205 ? 3.178 -4.163 -3.915 1.00 53.41 205 THR A N 1
ATOM 1598 C CA . THR A 1 205 ? 4.636 -4.219 -4.049 1.00 53.41 205 THR A CA 1
ATOM 1599 C C . THR A 1 205 ? 5.000 -4.251 -5.522 1.00 53.41 205 THR A C 1
ATOM 1601 O O . THR A 1 205 ? 4.423 -5.003 -6.304 1.00 53.41 205 THR A O 1
ATOM 1604 N N . THR A 1 206 ? 5.932 -3.393 -5.917 1.00 51.19 206 THR A N 1
ATOM 1605 C CA . THR A 1 206 ? 6.393 -3.286 -7.300 1.00 51.19 206 THR A CA 1
ATOM 1606 C C . THR A 1 206 ? 7.889 -3.551 -7.319 1.00 51.19 206 THR A C 1
ATOM 1608 O O . THR A 1 206 ? 8.655 -2.868 -6.626 1.00 51.19 206 THR A O 1
ATOM 1611 N N . HIS A 1 207 ? 8.318 -4.546 -8.088 1.00 49.94 207 HIS A N 1
ATOM 1612 C CA . HIS A 1 207 ? 9.736 -4.838 -8.247 1.00 49.94 207 HIS A CA 1
ATOM 1613 C C . HIS A 1 207 ? 10.363 -3.929 -9.308 1.00 49.94 207 HIS A C 1
ATOM 1615 O O . HIS A 1 207 ? 9.864 -3.847 -10.429 1.00 49.94 207 HIS A O 1
ATOM 1621 N N . THR A 1 208 ? 11.486 -3.291 -8.977 1.00 42.53 208 THR A N 1
ATOM 1622 C CA . THR A 1 208 ? 12.324 -2.565 -9.942 1.00 42.53 208 THR A CA 1
ATOM 1623 C C . THR A 1 208 ? 13.624 -3.338 -10.149 1.00 42.53 208 THR A C 1
ATOM 1625 O O . THR A 1 208 ? 14.574 -3.115 -9.395 1.00 42.53 208 THR A O 1
ATOM 1628 N N . PRO A 1 209 ? 13.725 -4.247 -11.135 1.00 34.22 209 PRO A N 1
ATOM 1629 C CA . PRO A 1 209 ? 14.989 -4.915 -11.386 1.00 34.22 209 PRO A CA 1
ATOM 1630 C C . PRO A 1 209 ? 15.927 -4.023 -12.200 1.00 34.22 209 PRO A C 1
ATOM 1632 O O . PRO A 1 209 ? 15.524 -3.338 -13.143 1.00 34.22 209 PRO A O 1
ATOM 1635 N N . HIS A 1 210 ? 17.227 -4.160 -11.942 1.00 33.75 210 HIS A N 1
ATOM 1636 C CA . HIS A 1 210 ? 18.272 -3.782 -12.900 1.00 33.75 210 HIS A CA 1
ATOM 1637 C C . HIS A 1 210 ? 18.268 -4.665 -14.174 1.00 33.75 210 HIS A C 1
ATOM 1639 O O . HIS A 1 210 ? 19.0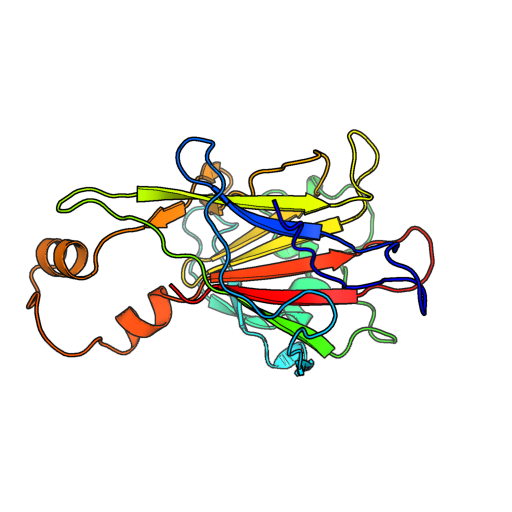45 -4.422 -15.093 1.00 33.75 210 HIS A O 1
ATOM 1645 N N . THR A 1 211 ? 17.364 -5.647 -14.273 1.00 28.41 211 THR A N 1
ATOM 1646 C CA . THR A 1 211 ? 17.143 -6.533 -15.426 1.00 28.41 211 THR A CA 1
ATOM 1647 C C . THR A 1 211 ? 15.648 -6.861 -15.655 1.00 28.41 211 THR A C 1
ATOM 1649 O O . THR A 1 211 ? 15.022 -7.667 -14.985 1.00 28.41 211 THR A O 1
ATOM 1652 N N . HIS A 1 212 ? 15.077 -6.213 -16.667 1.00 31.66 212 HIS A N 1
ATOM 1653 C CA . HIS A 1 212 ? 14.040 -6.690 -17.598 1.00 31.66 212 HIS A CA 1
ATOM 1654 C C . HIS A 1 212 ? 12.650 -7.263 -17.193 1.00 31.66 212 HIS A C 1
ATOM 1656 O O . HIS A 1 212 ? 11.931 -7.569 -18.144 1.00 31.66 212 HIS A O 1
ATOM 1662 N N . THR A 1 213 ? 12.142 -7.253 -15.953 1.00 26.45 213 THR A N 1
ATOM 1663 C CA . THR A 1 213 ? 10.689 -7.529 -15.717 1.00 26.45 213 THR A CA 1
ATOM 1664 C C . THR A 1 213 ? 10.120 -6.806 -14.486 1.00 26.45 213 THR A C 1
ATOM 1666 O O . THR A 1 213 ? 10.545 -7.086 -13.374 1.00 26.45 213 THR A O 1
ATOM 1669 N N . HIS A 1 214 ? 9.153 -5.893 -14.653 1.00 38.38 214 HIS A N 1
ATOM 1670 C CA . HIS A 1 214 ? 8.429 -5.308 -13.513 1.00 38.38 214 HIS A CA 1
ATOM 1671 C C . HIS A 1 214 ? 7.225 -6.202 -13.207 1.00 38.38 214 HIS A C 1
ATOM 1673 O O . HIS A 1 214 ? 6.464 -6.546 -14.107 1.00 38.38 214 HIS A O 1
ATOM 1679 N N . THR A 1 215 ? 7.082 -6.611 -11.951 1.00 34.00 215 THR A N 1
ATOM 1680 C CA . THR A 1 215 ? 5.907 -7.334 -11.457 1.00 34.00 215 THR A CA 1
ATOM 1681 C C . THR A 1 215 ? 5.300 -6.486 -10.354 1.00 34.00 215 THR A C 1
ATOM 1683 O O . THR A 1 215 ? 6.013 -6.023 -9.458 1.00 34.00 215 THR A O 1
ATOM 1686 N N . HIS A 1 216 ? 3.995 -6.247 -10.460 1.00 44.25 216 HIS A N 1
ATOM 1687 C CA . HIS A 1 216 ? 3.211 -5.455 -9.519 1.00 44.25 216 HIS A CA 1
ATOM 1688 C C . HIS A 1 216 ? 2.251 -6.404 -8.811 1.00 44.25 216 HIS A C 1
ATOM 1690 O O . HIS A 1 216 ? 1.496 -7.114 -9.472 1.00 44.25 216 HIS A O 1
ATOM 1696 N N . THR A 1 217 ? 2.314 -6.455 -7.485 1.00 44.03 217 THR A N 1
ATOM 1697 C CA . THR A 1 217 ? 1.496 -7.364 -6.676 1.00 44.03 217 THR A CA 1
ATOM 1698 C C . THR A 1 217 ? 0.692 -6.573 -5.677 1.00 44.03 217 THR A C 1
ATOM 1700 O O . THR A 1 217 ? 1.311 -5.902 -4.864 1.00 44.03 217 THR A O 1
ATOM 1703 N N . VAL A 1 218 ? -0.637 -6.664 -5.690 1.00 46.25 218 VAL A N 1
ATOM 1704 C CA . VAL A 1 218 ? -1.506 -5.968 -4.726 1.00 46.25 218 VAL A CA 1
ATOM 1705 C C . VAL A 1 218 ? -2.105 -6.960 -3.739 1.00 46.25 218 VAL A C 1
ATOM 1707 O O . VAL A 1 218 ? -2.836 -7.862 -4.128 1.00 46.25 218 VAL A O 1
ATOM 1710 N N . ILE A 1 219 ? -1.828 -6.764 -2.455 1.00 45.22 219 ILE A N 1
ATOM 1711 C CA . ILE A 1 219 ? -2.326 -7.597 -1.362 1.00 45.22 219 ILE A CA 1
ATOM 1712 C C . ILE A 1 219 ? -3.455 -6.858 -0.664 1.00 45.22 219 ILE A C 1
ATOM 1714 O O . ILE A 1 219 ? -3.292 -5.709 -0.247 1.00 45.22 219 ILE A O 1
ATOM 1718 N N . LEU A 1 220 ? -4.606 -7.512 -0.555 1.00 32.31 220 LEU A N 1
ATOM 1719 C CA . LEU A 1 220 ? -5.755 -6.992 0.177 1.00 32.31 220 LEU A CA 1
ATOM 1720 C C . LEU A 1 220 ? -5.655 -7.446 1.630 1.00 32.31 220 LEU A C 1
ATOM 1722 O O . LEU A 1 220 ? -5.686 -8.648 1.883 1.00 32.31 220 LEU A O 1
ATOM 1726 N N . ASN A 1 221 ? -5.560 -6.492 2.555 1.00 34.81 221 ASN A N 1
ATOM 1727 C CA . ASN A 1 221 ? -5.783 -6.733 3.974 1.00 34.81 221 ASN A CA 1
ATOM 1728 C C . ASN A 1 221 ? -7.244 -6.411 4.287 1.00 34.81 221 ASN A C 1
ATOM 1730 O O . ASN A 1 221 ? -7.640 -5.239 4.343 1.00 34.81 221 ASN A O 1
ATOM 1734 N N . GLU A 1 222 ? -8.031 -7.465 4.482 1.00 25.70 222 GLU A N 1
ATOM 1735 C CA . GLU A 1 222 ? -9.355 -7.370 5.092 1.00 25.70 222 GLU A CA 1
ATOM 1736 C C . GLU A 1 222 ? -9.185 -7.387 6.620 1.00 25.70 222 GLU A C 1
ATOM 1738 O O . GLU A 1 222 ? -8.477 -8.243 7.163 1.00 25.70 222 GLU A O 1
ATOM 1743 N N . ALA A 1 223 ? -9.777 -6.400 7.297 1.00 32.34 223 ALA A N 1
ATOM 1744 C CA . ALA A 1 223 ? -9.805 -6.273 8.755 1.00 32.34 223 ALA A CA 1
ATOM 1745 C C . ALA A 1 223 ? -11.183 -6.646 9.312 1.00 32.34 223 ALA A C 1
ATOM 1747 O O . ALA A 1 223 ? -12.193 -6.292 8.662 1.00 32.34 223 ALA A O 1
#

Organism: Acanthamoeba castellanii (strain ATCC 30010 / Neff) (NCBI:txid1257118)

Sequence (223 aa):
MSVSWEDNGRFKGSCWGPCISDMTLNVLDHALPLVRHPNFEDLTWDVPMEKIPLVVGNEIKGGQLYTVTLKEYLENFRLYLHNPQSWKGSKTSLYAAERDSHALMSSQACFLPVPKGSDATFNVSIFNYQSYSGHPAVLAIVATSQGTSAQVVQDGSQKLYFNKSGEKASFIGQRLSDNRKERGVATEGEMTKEEKQQVPSHVCTTHTPHTHTHTHTVILNEA

pLDDT: mean 81.25, std 16.49, range [25.7, 97.44]